Protein AF-A0A661ZKM9-F1 (afdb_monomer)

pLDDT: mean 93.84, std 9.5, range [43.66, 98.88]

Secondary structure (DSSP, 8-state):
------EEEEEEE-SSEEEEEEEETTS-EEEEEEEE---B-SSTT--EE-HHHHHHHHHHHHHHHHHHH---GGGEEEEEEEE-SS-BEEE-TTS-B-S-EE-TT--TTHHHHHHHHHHTT-HHHHHHHHSS---TTSHHHHHHHHHHH-HHHHHH--EEE-HHHHHHHHHHS---EEHHHHHHH-EETTTTEE-HHHHHHHT--GGGSPPEE-TTSEEEE--HHHHHHHT--TTPEEE--EEHHHHH-

Mean predicted aligned error: 4.1 Å

Nearest PDB structures (foldseek):
  6k79-assembly1_B-2  TM=8.961E-01  e=3.703E-21  Thermococcus kodakarensis KOD1
  3g25-assembly1_A  TM=8.725E-01  e=3.048E-20  Staphylococcus aureus subsp. aureus COL
  3ifr-assembly3_A  TM=9.076E-01  e=5.168E-19  Rhodospirillum rubrum ATCC 11170
  3h45-assembly1_O  TM=8.840E-01  e=1.374E-19  Enterococcus casseliflavus
  3ifr-assembly3_B-2  TM=8.861E-01  e=4.314E-19  Rhodospirillum rubrum ATCC 11170

Solvent-accessible surface area (backbone atoms only — not comparable to full-atom values): 12738 Å² total; per-residue (Å²): 130,81,83,74,78,38,28,35,42,40,34,41,40,50,89,51,32,29,38,34,36,36,28,35,80,88,70,48,75,70,32,62,32,73,33,76,52,76,75,44,67,92,45,93,55,38,38,29,32,61,64,66,55,58,54,52,26,51,32,52,25,44,43,50,27,46,65,71,52,68,57,66,50,86,39,43,53,33,35,36,44,30,13,44,51,41,30,43,33,38,18,29,88,84,71,42,74,74,56,50,23,43,33,46,84,15,39,76,11,40,69,43,15,54,53,54,36,55,76,61,66,24,66,76,47,36,40,74,76,72,68,59,81,74,41,15,35,40,35,48,21,37,51,26,38,40,52,72,79,34,44,75,58,46,72,48,45,46,35,50,28,38,52,53,20,45,53,42,25,64,33,40,72,46,68,39,34,26,54,61,45,36,50,50,64,37,45,30,85,88,78,75,43,73,34,64,67,56,33,59,72,37,65,45,69,66,84,27,47,52,58,78,41,46,44,84,38,74,72,42,34,31,32,68,70,35,12,65,65,39,66,44,52,50,76,25,32,31,38,40,23,41,21,43,73,71,73,73,108

Sequence (249 aa):
MSDKNTYVLAHDVGTSSVKSALVSQNGEIASHATSSYGFSYPHPGWVEQDPQDYWKGVVKNTRNILQESRLDPSLIMGMVFSTQAMGIIPLDRDDKLLGHNITWVDGRAEEQARWIMSLLGGKKIFEKLIGVEITGKDVIPKLRWIKQNRAELYEQIKTILDVNGYLKFRATGHKVFEWSGACSYGFNLKKKDWERMLFRISGFDIKKLPPLVRSTDVVGTLTREAAEALGLSQNVQIFGGCDDTQSAA

Structure (mmCIF, N/CA/C/O backbone):
data_AF-A0A661ZKM9-F1
#
_entry.id   AF-A0A661ZKM9-F1
#
loop_
_atom_site.group_PDB
_atom_site.id
_atom_site.type_symbol
_atom_site.label_atom_id
_atom_site.label_alt_id
_atom_site.label_comp_id
_atom_site.label_asym_id
_atom_site.label_entity_id
_atom_site.label_seq_id
_atom_site.pdbx_PDB_ins_code
_atom_site.Cartn_x
_atom_site.Cartn_y
_atom_site.Cartn_z
_atom_site.occupancy
_atom_site.B_iso_or_equiv
_atom_site.auth_seq_id
_atom_site.auth_comp_id
_atom_site.auth_asym_id
_atom_site.auth_atom_id
_atom_site.pdbx_PDB_model_num
ATOM 1 N N . MET A 1 1 ? -31.417 7.344 23.725 1.00 43.66 1 MET A N 1
ATOM 2 C CA . MET A 1 1 ? -30.261 6.493 23.377 1.00 43.66 1 MET A CA 1
ATOM 3 C C . MET A 1 1 ? -29.091 7.445 23.262 1.00 43.66 1 MET A C 1
ATOM 5 O O . MET A 1 1 ? -29.191 8.338 22.438 1.00 43.66 1 MET A O 1
ATOM 9 N N . SER A 1 2 ? -28.099 7.397 24.156 1.00 45.44 2 SER A N 1
ATOM 10 C CA . SER A 1 2 ? -26.936 8.285 24.011 1.00 45.44 2 SER A CA 1
ATOM 11 C C . SER A 1 2 ? -26.253 7.938 22.693 1.00 45.44 2 SER A C 1
ATOM 13 O O . SER A 1 2 ? -25.982 6.754 22.477 1.00 45.44 2 SER A O 1
ATOM 15 N N . ASP A 1 3 ? -26.007 8.923 21.832 1.00 54.50 3 ASP A N 1
ATOM 16 C CA . ASP A 1 3 ? -25.192 8.735 20.634 1.00 54.50 3 ASP A CA 1
ATOM 17 C C . ASP A 1 3 ? -23.875 8.086 21.064 1.00 54.50 3 ASP A C 1
ATOM 19 O O . ASP A 1 3 ? -23.070 8.678 21.785 1.00 54.50 3 ASP A O 1
ATOM 23 N N . LYS A 1 4 ? -23.700 6.804 20.729 1.00 65.38 4 LYS A N 1
ATOM 24 C CA . LYS A 1 4 ? -22.437 6.120 20.981 1.00 65.38 4 LYS A CA 1
ATOM 25 C C . LYS A 1 4 ? -21.412 6.814 20.098 1.00 65.38 4 LYS A C 1
ATOM 27 O O . LYS A 1 4 ? -21.539 6.763 18.879 1.00 65.38 4 LYS A O 1
ATOM 32 N N . ASN A 1 5 ? -20.430 7.465 20.714 1.00 85.56 5 ASN A N 1
ATOM 33 C CA . ASN A 1 5 ? -19.340 8.098 19.985 1.00 85.56 5 ASN A CA 1
ATOM 34 C C . ASN A 1 5 ? -18.639 7.006 19.159 1.00 85.56 5 ASN A C 1
ATOM 36 O O . ASN A 1 5 ? -18.122 6.041 19.726 1.00 85.56 5 ASN A O 1
ATOM 40 N N . THR A 1 6 ? -18.714 7.108 17.833 1.00 95.06 6 THR A N 1
ATOM 41 C CA . THR A 1 6 ? -18.067 6.163 16.915 1.00 95.06 6 THR A CA 1
ATOM 42 C C . THR A 1 6 ? -16.672 6.654 16.557 1.00 95.06 6 THR A C 1
ATOM 44 O O . THR A 1 6 ? -16.374 7.848 16.667 1.00 95.06 6 THR A O 1
ATOM 47 N N . TYR A 1 7 ? -15.811 5.724 16.150 1.00 97.50 7 TYR A N 1
ATOM 48 C CA . TYR A 1 7 ? -14.410 6.004 15.868 1.00 97.50 7 TYR A CA 1
ATOM 49 C C . TYR A 1 7 ? -13.959 5.452 14.516 1.00 97.50 7 TYR A C 1
ATOM 51 O O . TYR A 1 7 ? -14.477 4.448 14.015 1.00 97.50 7 TYR A O 1
ATOM 59 N N . VAL A 1 8 ? -12.933 6.095 13.966 1.00 97.94 8 VAL A N 1
ATOM 60 C CA . VAL A 1 8 ? -12.185 5.660 12.787 1.00 97.94 8 VAL A CA 1
ATOM 61 C C . VAL A 1 8 ? -10.722 5.459 13.171 1.00 97.94 8 VAL A C 1
ATOM 63 O O . VAL A 1 8 ? -10.132 6.292 13.861 1.00 97.94 8 VAL A O 1
ATOM 66 N N . LEU A 1 9 ? -10.127 4.357 12.712 1.00 98.38 9 LEU A N 1
ATOM 67 C CA . LEU A 1 9 ? -8.682 4.145 12.765 1.00 98.38 9 LEU A CA 1
ATOM 68 C C . LEU A 1 9 ? -8.027 4.691 11.495 1.00 98.38 9 LEU A C 1
ATOM 70 O O . LEU A 1 9 ? -8.263 4.191 10.396 1.00 98.38 9 LEU A O 1
ATOM 74 N N . ALA A 1 10 ? -7.182 5.702 11.650 1.00 98.44 10 ALA A N 1
ATOM 75 C CA . ALA A 1 10 ? -6.369 6.241 10.572 1.00 98.44 10 ALA A CA 1
ATOM 76 C C . ALA A 1 10 ? -4.923 5.767 10.728 1.00 98.44 10 ALA A C 1
ATOM 78 O O . ALA A 1 10 ? -4.338 5.898 11.806 1.00 98.44 10 ALA A O 1
ATOM 79 N N . HIS A 1 11 ? -4.338 5.241 9.654 1.00 98.75 11 HIS A N 1
ATOM 80 C CA . HIS A 1 11 ? -2.935 4.838 9.604 1.00 98.75 11 HIS A CA 1
ATOM 81 C C . HIS A 1 11 ? -2.202 5.630 8.517 1.00 98.75 11 HIS A C 1
ATOM 83 O O . HIS A 1 11 ? -2.548 5.515 7.349 1.00 98.75 11 HIS A O 1
ATOM 89 N N . ASP A 1 12 ? -1.176 6.388 8.899 1.00 98.50 12 ASP A N 1
ATOM 90 C CA . ASP A 1 12 ? -0.186 6.994 8.002 1.00 98.50 12 ASP A CA 1
ATOM 91 C C . ASP A 1 12 ? 1.016 6.045 7.901 1.00 98.50 12 ASP A C 1
ATOM 93 O O . ASP A 1 12 ? 1.841 5.962 8.814 1.00 98.50 12 ASP A O 1
ATOM 97 N N . VAL A 1 13 ? 1.079 5.276 6.815 1.00 98.25 13 VAL A N 1
ATOM 98 C CA . VAL A 1 13 ? 2.175 4.360 6.478 1.00 98.25 13 VAL A CA 1
ATOM 99 C C . VAL A 1 13 ? 3.179 5.110 5.616 1.00 98.25 13 VAL A C 1
ATOM 101 O O . VAL A 1 13 ? 3.248 4.966 4.391 1.00 98.25 13 VAL A O 1
ATOM 104 N N . GLY A 1 14 ? 3.956 5.939 6.301 1.00 95.50 14 GLY A N 1
ATOM 105 C CA . GLY A 1 14 ? 4.983 6.757 5.693 1.00 95.50 14 GLY A CA 1
ATOM 106 C C . GLY A 1 14 ? 6.232 5.962 5.329 1.00 95.50 14 GLY A C 1
ATOM 107 O O . GLY A 1 14 ? 6.286 4.732 5.293 1.00 95.50 14 GLY A O 1
ATOM 108 N N . THR A 1 15 ? 7.301 6.698 5.077 1.00 93.12 15 THR A N 1
ATOM 109 C CA . THR A 1 15 ? 8.537 6.110 4.566 1.00 93.12 15 THR A CA 1
ATOM 110 C C . THR A 1 15 ? 9.328 5.331 5.633 1.00 93.12 15 THR A C 1
ATOM 112 O O . THR A 1 15 ? 9.931 4.319 5.311 1.00 93.12 15 THR A O 1
ATOM 115 N N . SER A 1 16 ? 9.327 5.741 6.905 1.00 94.19 16 SER A N 1
ATOM 116 C CA . SER A 1 16 ? 10.147 5.116 7.970 1.00 94.19 16 SER A CA 1
ATOM 117 C C . SER A 1 16 ? 9.350 4.604 9.173 1.00 94.19 16 SER A C 1
ATOM 119 O O . SER A 1 16 ? 9.914 4.028 10.106 1.00 94.19 16 SER A O 1
ATOM 121 N N . SER A 1 17 ? 8.042 4.853 9.198 1.00 97.00 17 SER A N 1
ATOM 122 C CA . SER A 1 17 ? 7.171 4.461 10.303 1.00 97.00 17 SER A CA 1
ATOM 123 C C . SER A 1 17 ? 5.707 4.444 9.888 1.00 97.00 17 SER A C 1
ATOM 125 O O . SER A 1 17 ? 5.303 5.196 9.001 1.00 97.00 17 SER A O 1
ATOM 127 N N . VAL A 1 18 ? 4.921 3.623 10.587 1.00 98.25 18 VAL A N 1
ATOM 128 C CA . VAL A 1 18 ? 3.468 3.752 10.637 1.00 98.25 18 VAL A CA 1
ATOM 129 C C . VAL A 1 18 ? 3.138 4.642 11.824 1.00 98.25 18 VAL A C 1
ATOM 131 O O . VAL A 1 18 ? 3.478 4.296 12.961 1.00 98.25 18 VAL A O 1
ATOM 134 N N . LYS A 1 19 ? 2.427 5.738 11.578 1.00 98.62 19 LYS A N 1
ATOM 135 C CA . LYS A 1 19 ? 1.733 6.522 12.604 1.00 98.62 19 LYS A CA 1
ATOM 136 C C . LYS A 1 19 ? 0.260 6.160 12.560 1.00 98.62 19 LYS A C 1
ATOM 138 O O . LYS A 1 19 ? -0.282 5.842 11.504 1.00 98.62 19 LYS A O 1
ATOM 143 N N . SER A 1 20 ? -0.397 6.100 13.704 1.00 98.75 20 SER A N 1
ATOM 144 C CA . SER A 1 20 ? -1.796 5.683 13.765 1.00 98.75 20 SER A CA 1
ATOM 145 C C . SER A 1 20 ? -2.541 6.479 14.807 1.00 98.75 20 SER A C 1
ATOM 147 O O . SER A 1 20 ? -1.987 6.748 15.868 1.00 98.75 20 SER A O 1
ATOM 149 N N . ALA A 1 21 ? -3.781 6.833 14.503 1.00 98.56 21 ALA A N 1
ATOM 150 C CA . ALA A 1 21 ? -4.649 7.592 15.384 1.00 98.56 21 ALA A CA 1
ATOM 151 C C . ALA A 1 21 ? -6.049 6.980 15.386 1.00 98.56 21 ALA A C 1
ATOM 153 O O . ALA A 1 21 ? -6.579 6.597 14.342 1.00 98.56 21 ALA A O 1
ATOM 154 N N . LEU A 1 22 ? -6.643 6.907 16.571 1.00 98.38 22 LEU A N 1
ATOM 155 C CA . LEU A 1 22 ? -8.055 6.621 16.761 1.00 98.38 22 LEU A CA 1
ATOM 156 C C . LEU A 1 22 ? -8.789 7.947 16.907 1.00 98.38 22 LEU A C 1
ATOM 158 O O . LEU A 1 22 ? -8.560 8.679 17.870 1.00 98.38 22 LEU A O 1
ATOM 162 N N . VAL A 1 23 ? -9.646 8.250 15.942 1.00 97.75 23 VAL A N 1
ATOM 163 C CA . VAL A 1 23 ? -10.295 9.555 15.807 1.00 97.75 23 VAL A CA 1
ATOM 164 C C . VAL A 1 23 ? -11.792 9.387 16.019 1.00 97.75 23 VAL A C 1
ATOM 166 O O . VAL A 1 23 ? -12.402 8.505 15.415 1.00 97.75 23 VAL A O 1
ATOM 169 N N . SER A 1 24 ? -12.385 10.191 16.899 1.00 95.69 24 SER A N 1
ATOM 170 C CA . SER A 1 24 ? -13.835 10.202 17.118 1.00 95.69 24 SER A CA 1
ATOM 171 C C . SER A 1 24 ? -14.566 10.851 15.941 1.00 95.69 24 SER A C 1
ATOM 173 O O . SER A 1 24 ? -13.973 11.602 15.166 1.00 95.69 24 SER A O 1
ATOM 175 N N . GLN A 1 25 ? -15.879 10.639 15.835 1.00 92.31 25 GLN A N 1
ATOM 176 C CA . GLN A 1 25 ? -16.704 11.300 14.812 1.00 92.31 25 GLN A CA 1
ATOM 177 C C . GLN A 1 25 ? -16.634 12.841 14.864 1.00 92.31 25 GLN A C 1
ATOM 179 O O . GLN A 1 25 ? -16.911 13.503 13.869 1.00 92.31 25 GLN A O 1
ATOM 184 N N . ASN A 1 26 ? -16.265 13.408 16.019 1.00 91.62 26 ASN A N 1
ATOM 185 C CA . ASN A 1 26 ? -16.128 14.851 16.223 1.00 91.62 26 ASN A CA 1
ATOM 186 C C . ASN A 1 26 ? -14.717 15.364 15.870 1.00 91.62 26 ASN A C 1
ATOM 188 O O . ASN A 1 26 ? -14.438 16.546 16.044 1.00 91.62 26 ASN A O 1
ATOM 192 N N . GLY A 1 27 ? -13.819 14.489 15.399 1.00 92.56 27 GLY A N 1
ATOM 193 C CA . GLY A 1 27 ? -12.444 14.831 15.027 1.00 92.56 27 GLY A CA 1
ATOM 194 C C . GLY A 1 27 ? -11.440 14.801 16.183 1.00 92.56 27 GLY A C 1
ATOM 195 O O . GLY A 1 27 ? -10.294 15.208 16.004 1.00 92.56 27 GLY A O 1
ATOM 196 N N . GLU A 1 28 ? -11.828 14.317 17.365 1.00 95.06 28 GLU A N 1
ATOM 197 C CA . GLU A 1 28 ? -10.927 14.243 18.520 1.00 95.06 28 GLU A CA 1
ATOM 198 C C . GLU A 1 28 ? -10.042 12.995 18.445 1.00 95.06 28 GLU A C 1
ATOM 200 O O . GLU A 1 28 ? -10.534 11.883 18.243 1.00 95.06 28 GLU A O 1
ATOM 205 N N . ILE A 1 29 ? -8.735 13.161 18.660 1.00 97.00 29 ILE A N 1
ATOM 206 C CA . ILE A 1 29 ? -7.791 12.040 18.740 1.00 97.00 29 ILE A CA 1
ATOM 207 C C . ILE A 1 29 ? -7.879 11.425 20.139 1.00 97.00 29 ILE A C 1
ATOM 209 O O . ILE A 1 29 ? -7.402 12.005 21.111 1.00 97.00 29 ILE A O 1
ATOM 213 N N . ALA A 1 30 ? -8.465 10.233 20.236 1.00 96.25 30 ALA A N 1
ATOM 214 C CA . ALA A 1 30 ? -8.635 9.515 21.498 1.00 96.25 30 ALA A CA 1
ATOM 215 C C . ALA A 1 30 ? -7.364 8.777 21.949 1.00 96.25 30 ALA A C 1
ATOM 217 O O . ALA A 1 30 ? -7.104 8.649 23.141 1.00 96.25 30 ALA A O 1
ATOM 218 N N . SER A 1 31 ? -6.575 8.266 21.003 1.00 98.12 31 SER A N 1
ATOM 219 C CA . SER A 1 31 ? -5.284 7.612 21.248 1.00 98.12 31 SER A CA 1
ATOM 220 C C . SER A 1 31 ? -4.497 7.544 19.938 1.00 98.12 31 SER A C 1
ATOM 222 O O . SER A 1 31 ? -5.072 7.646 18.850 1.00 98.12 31 SER A O 1
ATOM 224 N N . HIS A 1 32 ? -3.177 7.411 20.032 1.00 98.50 32 HIS A N 1
ATOM 225 C CA . HIS A 1 32 ? -2.287 7.301 18.886 1.00 98.50 32 HIS A CA 1
ATOM 226 C C . HIS A 1 32 ? -1.088 6.409 19.212 1.00 98.50 32 HIS A C 1
ATOM 228 O O . HIS A 1 32 ? -0.682 6.292 20.360 1.00 98.50 32 HIS A O 1
ATOM 234 N N . ALA A 1 33 ? -0.494 5.803 18.189 1.00 98.69 33 ALA A N 1
ATOM 235 C CA . ALA A 1 33 ? 0.706 4.984 18.323 1.00 98.69 33 ALA A CA 1
ATOM 236 C C . ALA A 1 33 ? 1.610 5.142 17.099 1.00 98.69 33 ALA A C 1
ATOM 238 O O . ALA A 1 33 ? 1.157 5.503 16.012 1.00 98.69 33 ALA A O 1
ATOM 239 N N . THR A 1 34 ? 2.903 4.869 17.274 1.00 98.62 34 THR A N 1
ATOM 240 C CA . THR A 1 34 ? 3.891 4.883 16.189 1.00 98.62 34 THR A CA 1
ATOM 241 C C . THR A 1 34 ? 4.790 3.653 16.265 1.00 98.62 34 THR A C 1
ATOM 243 O O . THR A 1 34 ? 5.241 3.268 17.343 1.00 98.62 34 THR A O 1
ATOM 246 N N . SER A 1 35 ? 5.081 3.058 15.108 1.00 97.94 35 SER A N 1
ATOM 247 C CA . SER A 1 35 ? 6.022 1.946 14.961 1.00 97.94 35 SER A CA 1
ATOM 248 C C . SER A 1 35 ? 6.920 2.177 13.754 1.00 97.94 35 SER A C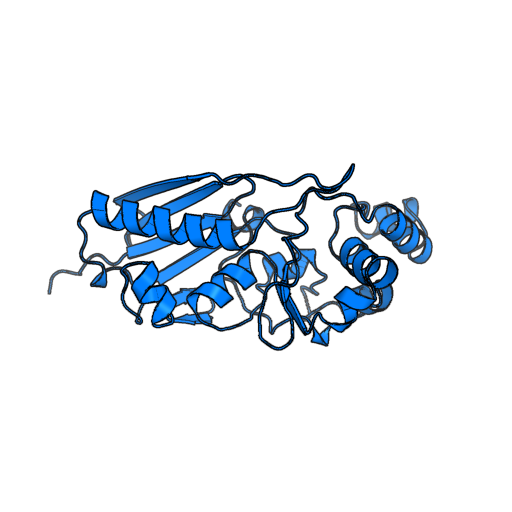 1
ATOM 250 O O . SER A 1 35 ? 6.424 2.438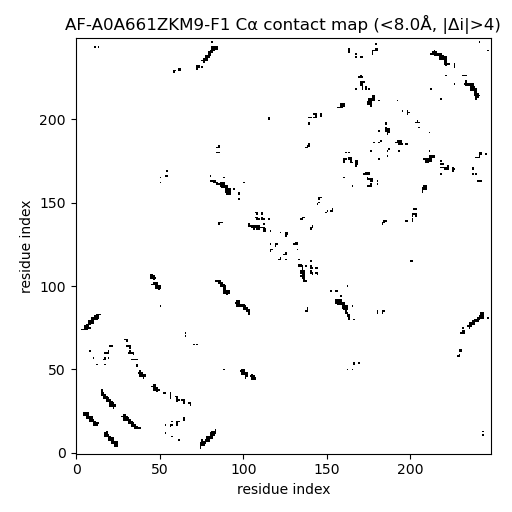 12.662 1.00 97.94 35 SER A O 1
ATOM 252 N N . SER A 1 36 ? 8.232 2.059 13.944 1.00 97.00 36 SER A N 1
ATOM 253 C CA . SER A 1 36 ? 9.226 2.271 12.885 1.00 97.00 36 SER A CA 1
ATOM 254 C C . SER A 1 36 ? 9.574 0.983 12.137 1.00 97.00 36 SER A C 1
ATOM 256 O O . SER A 1 36 ? 9.494 -0.109 12.700 1.00 97.00 36 SER A O 1
ATOM 258 N N . TYR A 1 37 ? 10.016 1.129 10.890 1.00 94.75 37 TYR A N 1
ATOM 259 C CA . TYR A 1 37 ? 10.602 0.069 10.063 1.00 94.75 37 TYR A CA 1
ATOM 260 C C . TYR A 1 37 ? 11.741 0.629 9.210 1.00 94.75 37 TYR A C 1
ATOM 262 O O . TYR A 1 37 ? 11.868 1.838 9.011 1.00 94.75 37 TYR A O 1
ATOM 270 N N . GLY A 1 38 ? 12.616 -0.269 8.767 1.00 92.19 38 GLY A N 1
ATOM 271 C CA . GLY A 1 38 ? 13.840 0.088 8.066 1.00 92.19 38 GLY A CA 1
ATOM 272 C C . GLY A 1 38 ? 13.703 0.112 6.549 1.00 92.19 38 GLY A C 1
ATOM 273 O O . GLY A 1 38 ? 12.636 -0.089 5.972 1.00 92.19 38 GLY A O 1
ATOM 274 N N . PHE A 1 39 ? 14.849 0.325 5.918 1.00 94.12 39 PHE A N 1
ATOM 275 C CA . PHE A 1 39 ? 15.066 0.121 4.495 1.00 94.12 39 PHE A CA 1
ATOM 276 C C . PHE A 1 39 ? 16.126 -0.951 4.288 1.00 94.12 39 PHE A C 1
ATOM 278 O O . PHE A 1 39 ? 17.012 -1.129 5.126 1.00 94.12 39 PHE A O 1
ATOM 285 N N . SER A 1 40 ? 16.084 -1.591 3.127 1.00 96.12 40 SER A N 1
ATOM 286 C CA . SER A 1 40 ? 17.181 -2.389 2.594 1.00 96.12 40 SER A CA 1
ATOM 287 C C . SER A 1 40 ? 17.807 -1.699 1.384 1.00 96.12 40 SER A C 1
ATOM 289 O O . SER A 1 40 ? 17.097 -1.187 0.519 1.00 96.12 40 SER A O 1
ATOM 291 N N . TYR A 1 41 ? 19.138 -1.746 1.312 1.00 97.00 41 TYR A N 1
ATOM 292 C CA . TYR A 1 41 ? 19.946 -1.155 0.243 1.00 97.00 41 TYR A CA 1
ATOM 293 C C . TYR A 1 41 ? 20.769 -2.253 -0.450 1.00 97.00 41 TYR A C 1
ATOM 295 O O . TYR A 1 41 ? 21.972 -2.361 -0.209 1.00 97.00 41 TYR A O 1
ATOM 303 N N . PRO A 1 42 ? 20.142 -3.131 -1.254 1.00 96.06 42 PRO A N 1
ATOM 304 C CA . PRO A 1 42 ? 20.833 -4.285 -1.835 1.00 96.06 42 PRO A CA 1
ATOM 305 C C . PRO A 1 42 ? 21.934 -3.885 -2.831 1.00 96.06 42 PRO A C 1
ATOM 307 O O . PRO A 1 42 ? 22.928 -4.594 -2.969 1.00 96.06 42 PRO A O 1
ATOM 310 N N . HIS A 1 43 ? 21.777 -2.739 -3.502 1.00 96.25 43 HIS A N 1
ATOM 311 C CA . HIS A 1 43 ? 22.731 -2.188 -4.464 1.00 96.25 43 HIS A CA 1
ATOM 312 C C . HIS A 1 43 ? 22.727 -0.648 -4.426 1.00 96.25 43 HIS A C 1
ATOM 314 O O . HIS A 1 43 ? 21.758 -0.047 -3.954 1.00 96.25 43 HIS A O 1
ATOM 320 N N . PRO A 1 44 ? 23.769 0.022 -4.956 1.00 95.62 44 PRO A N 1
ATOM 321 C CA . PRO A 1 44 ? 23.768 1.474 -5.108 1.00 95.62 44 PRO A CA 1
ATOM 322 C C . PRO A 1 44 ? 22.538 1.979 -5.875 1.00 95.62 44 PRO A C 1
ATOM 324 O O . PRO A 1 44 ? 22.210 1.477 -6.950 1.00 95.62 44 PRO A O 1
ATOM 327 N N . GLY A 1 45 ? 21.853 2.975 -5.311 1.00 94.06 45 GLY A N 1
ATOM 328 C CA . GLY A 1 45 ? 20.627 3.549 -5.877 1.00 94.06 45 GLY A CA 1
ATOM 329 C C . GLY A 1 45 ? 19.362 2.714 -5.658 1.00 94.06 45 GLY A C 1
ATOM 330 O O . GLY A 1 45 ? 18.282 3.186 -6.010 1.00 94.06 45 GLY A O 1
ATOM 331 N N . TRP A 1 46 ? 19.472 1.516 -5.071 1.00 97.75 46 TRP A N 1
ATOM 332 C CA . TRP A 1 46 ? 18.326 0.668 -4.760 1.00 97.75 46 TRP A CA 1
ATOM 333 C C . TRP A 1 46 ? 17.886 0.905 -3.325 1.00 97.75 46 TRP A C 1
ATOM 335 O O . TRP A 1 46 ? 18.700 0.850 -2.402 1.00 97.75 46 TRP A O 1
ATOM 345 N N . VAL A 1 47 ? 16.595 1.139 -3.141 1.00 97.94 47 VAL A N 1
ATOM 346 C CA . VAL A 1 47 ? 15.986 1.372 -1.839 1.00 97.94 47 VAL A CA 1
ATOM 347 C C . VAL A 1 47 ? 14.682 0.595 -1.772 1.00 97.94 47 VAL A C 1
ATOM 349 O O . VAL A 1 47 ? 13.695 0.914 -2.442 1.00 97.94 47 VAL A O 1
ATOM 352 N N . GLU A 1 48 ? 14.693 -0.445 -0.954 1.00 98.19 48 GLU A N 1
ATOM 353 C CA . GLU A 1 48 ? 13.612 -1.414 -0.844 1.00 98.19 48 GLU A CA 1
ATOM 354 C C . GLU A 1 48 ? 13.099 -1.513 0.594 1.00 98.19 48 GLU A C 1
ATOM 356 O O . GLU A 1 48 ? 13.798 -1.153 1.543 1.00 98.19 48 GLU A O 1
ATOM 361 N N . GLN A 1 49 ? 11.875 -2.009 0.757 1.00 98.06 49 GLN A N 1
ATOM 362 C CA . GLN A 1 49 ? 11.259 -2.268 2.060 1.00 98.06 49 GLN A CA 1
ATOM 363 C C . GLN A 1 49 ? 10.450 -3.559 2.026 1.00 98.06 49 GLN A C 1
ATOM 365 O O . GLN A 1 49 ? 9.771 -3.818 1.034 1.00 98.06 49 GLN A O 1
ATOM 370 N N . ASP A 1 50 ? 10.475 -4.344 3.104 1.00 97.88 50 ASP A N 1
ATOM 371 C CA . ASP A 1 50 ? 9.604 -5.516 3.233 1.00 97.88 50 ASP A CA 1
ATOM 372 C C . ASP A 1 50 ? 8.150 -5.054 3.453 1.00 97.88 50 ASP A C 1
ATOM 374 O O . ASP A 1 50 ? 7.847 -4.463 4.496 1.00 97.88 50 ASP A O 1
ATOM 378 N N . PRO A 1 51 ? 7.212 -5.337 2.525 1.00 97.81 51 PRO A N 1
ATOM 379 C CA . PRO A 1 51 ? 5.811 -4.966 2.694 1.00 97.81 51 PRO A CA 1
ATOM 380 C C . PRO A 1 51 ? 5.179 -5.546 3.962 1.00 97.81 51 PRO A C 1
ATOM 382 O O . PRO A 1 51 ? 4.220 -4.996 4.504 1.00 97.81 51 PRO A O 1
ATOM 385 N N . GLN A 1 52 ? 5.684 -6.673 4.467 1.00 98.00 52 GLN A N 1
ATOM 386 C CA . GLN A 1 52 ? 5.172 -7.271 5.696 1.00 98.00 52 GLN A CA 1
ATOM 387 C C . GLN A 1 52 ? 5.370 -6.363 6.908 1.00 98.00 52 GLN A C 1
ATOM 389 O O . GLN A 1 52 ? 4.535 -6.398 7.813 1.00 98.00 52 GLN A O 1
ATOM 394 N N . ASP A 1 53 ? 6.410 -5.531 6.921 1.00 98.38 53 ASP A N 1
ATOM 395 C CA . ASP A 1 53 ? 6.683 -4.631 8.039 1.00 98.38 53 ASP A CA 1
ATOM 396 C C . ASP A 1 53 ? 5.647 -3.506 8.144 1.00 98.38 53 ASP A C 1
ATOM 398 O O . ASP A 1 53 ? 5.285 -3.122 9.259 1.00 98.38 53 ASP A O 1
ATOM 402 N N . TYR A 1 54 ? 5.057 -3.071 7.024 1.00 98.62 54 TYR A N 1
ATOM 403 C CA . TYR A 1 54 ? 3.929 -2.133 7.035 1.00 98.62 54 TYR A CA 1
ATOM 404 C C . TYR A 1 54 ? 2.739 -2.713 7.803 1.00 98.62 54 TYR A C 1
ATOM 406 O O . TYR A 1 54 ? 2.211 -2.087 8.723 1.00 98.62 54 TYR A O 1
ATOM 414 N N . TRP A 1 55 ? 2.347 -3.947 7.469 1.00 98.62 55 TRP A N 1
ATOM 415 C CA . TRP A 1 55 ? 1.218 -4.612 8.118 1.00 98.62 55 TRP A CA 1
ATOM 416 C C . TRP A 1 55 ? 1.501 -4.917 9.591 1.00 98.62 55 TRP A C 1
ATOM 418 O O . TRP A 1 55 ? 0.641 -4.694 10.441 1.00 98.62 55 TRP A O 1
ATOM 428 N N . LYS A 1 56 ? 2.717 -5.372 9.927 1.00 98.62 56 LYS A N 1
ATOM 429 C CA . LYS A 1 56 ? 3.130 -5.565 11.328 1.00 98.62 56 LYS A CA 1
ATOM 430 C C . LYS A 1 56 ? 3.027 -4.258 12.120 1.00 98.62 56 LYS A C 1
ATOM 432 O O . LYS A 1 56 ? 2.547 -4.282 13.251 1.00 98.62 56 LYS A O 1
ATOM 437 N N . GLY A 1 57 ? 3.436 -3.132 11.530 1.00 98.69 57 GLY A N 1
ATOM 438 C CA . GLY A 1 57 ? 3.312 -1.803 12.128 1.00 98.69 57 GLY A CA 1
ATOM 439 C C . GLY A 1 57 ? 1.858 -1.395 12.373 1.00 98.69 57 GLY A C 1
ATOM 440 O O . GLY A 1 57 ? 1.526 -0.978 13.481 1.00 98.69 57 GLY A O 1
ATOM 441 N N . VAL A 1 58 ? 0.976 -1.594 11.386 1.00 98.81 58 VAL A N 1
ATOM 442 C CA . VAL A 1 58 ? -0.477 -1.365 11.516 1.00 98.81 58 VAL A CA 1
ATOM 443 C C . VAL A 1 58 ? -1.071 -2.209 12.645 1.00 98.81 58 VAL A C 1
ATOM 445 O O . VAL A 1 58 ? -1.766 -1.674 13.511 1.00 98.81 58 VAL A O 1
ATOM 448 N N . VAL A 1 59 ? -0.761 -3.509 12.689 1.00 98.88 59 VAL A N 1
ATOM 449 C CA . VAL A 1 59 ? -1.243 -4.418 13.738 1.00 98.88 59 VAL A CA 1
ATOM 450 C C . VAL A 1 59 ? -0.758 -3.974 15.113 1.00 98.88 59 VAL A C 1
ATOM 452 O O . VAL A 1 59 ? -1.567 -3.808 16.025 1.00 98.88 59 VAL A O 1
ATOM 455 N N . LYS A 1 60 ? 0.547 -3.729 15.261 1.00 98.81 60 LYS A N 1
ATOM 456 C CA . LYS A 1 60 ? 1.147 -3.302 16.528 1.00 98.81 60 LYS A CA 1
ATOM 457 C C . LYS A 1 60 ? 0.530 -1.999 17.032 1.00 98.81 60 LYS A C 1
ATOM 459 O O . LYS A 1 60 ? 0.114 -1.929 18.184 1.00 98.81 60 LYS A O 1
ATOM 464 N N . ASN A 1 61 ? 0.426 -0.988 16.172 1.00 98.81 61 ASN A N 1
ATOM 465 C CA . ASN A 1 61 ? -0.152 0.295 16.553 1.00 98.81 61 ASN A CA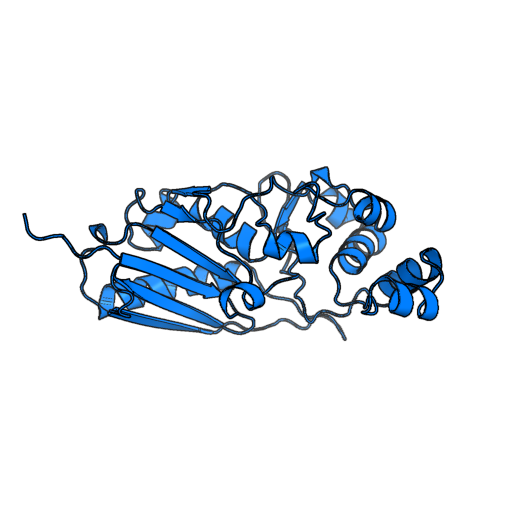 1
ATOM 466 C C . ASN A 1 61 ? -1.629 0.170 16.929 1.00 98.81 61 ASN A C 1
ATOM 468 O O . ASN A 1 61 ? -2.042 0.743 17.930 1.00 98.81 61 ASN A O 1
ATOM 472 N N . THR A 1 62 ? -2.411 -0.603 16.170 1.00 98.81 62 THR A N 1
ATOM 473 C CA . THR A 1 62 ? -3.831 -0.835 16.477 1.00 98.81 62 THR A CA 1
ATOM 474 C C . THR A 1 62 ? -3.993 -1.469 17.854 1.00 98.81 62 THR A C 1
ATOM 476 O O . THR A 1 62 ? -4.782 -0.994 18.665 1.00 98.81 62 THR A O 1
ATOM 479 N N . ARG A 1 63 ? -3.199 -2.501 18.163 1.00 98.56 63 ARG A N 1
ATOM 480 C CA . ARG A 1 63 ? -3.232 -3.168 19.471 1.00 98.56 63 ARG A CA 1
ATOM 481 C C . ARG A 1 63 ? -2.864 -2.233 20.616 1.00 98.56 63 ARG A C 1
ATOM 483 O O . ARG A 1 63 ? -3.568 -2.224 21.623 1.00 98.56 63 ARG A O 1
ATOM 490 N N . ASN A 1 64 ? -1.820 -1.427 20.439 1.00 98.62 64 ASN A N 1
ATOM 491 C CA . ASN A 1 64 ? -1.413 -0.437 21.435 1.00 98.62 64 ASN A CA 1
ATOM 492 C C . ASN A 1 64 ? -2.523 0.596 21.674 1.00 98.62 64 ASN A C 1
ATOM 494 O O . ASN A 1 64 ? -2.881 0.855 22.816 1.00 98.62 64 ASN A O 1
ATOM 498 N N . ILE A 1 65 ? -3.136 1.110 20.606 1.00 98.62 65 ILE A N 1
ATOM 499 C CA . ILE A 1 65 ? -4.235 2.079 20.686 1.00 98.62 65 ILE A CA 1
ATOM 500 C C . ILE A 1 65 ? -5.450 1.503 21.422 1.00 98.62 65 ILE A C 1
ATOM 502 O O . ILE A 1 65 ? -6.034 2.172 22.276 1.00 98.62 65 ILE A O 1
ATOM 506 N N . LEU A 1 66 ? -5.840 0.259 21.129 1.00 97.88 66 LEU A N 1
ATOM 507 C CA . LEU A 1 66 ? -6.941 -0.408 21.833 1.00 97.88 66 LEU A CA 1
ATOM 508 C C . LEU A 1 66 ? -6.631 -0.575 23.327 1.00 97.88 66 LEU A C 1
ATOM 510 O O . LEU A 1 66 ? -7.490 -0.331 24.174 1.00 97.88 66 LEU A O 1
ATOM 514 N N . GLN A 1 67 ? -5.394 -0.950 23.658 1.00 97.38 67 GLN A N 1
ATOM 515 C CA . GLN A 1 67 ? -4.952 -1.113 25.040 1.00 97.38 67 GLN A CA 1
ATOM 516 C C . GLN A 1 67 ? -4.927 0.219 25.807 1.00 97.38 67 GLN A C 1
ATOM 518 O O . GLN A 1 67 ? -5.365 0.273 26.958 1.00 97.38 67 GLN A O 1
ATOM 523 N N . GLU A 1 68 ? -4.417 1.283 25.189 1.00 97.00 68 GLU A N 1
ATOM 524 C CA . GLU A 1 68 ? -4.277 2.602 25.809 1.00 97.00 68 GLU A CA 1
ATOM 525 C C . GLU A 1 68 ? -5.619 3.317 25.964 1.00 97.00 68 GLU A C 1
ATOM 527 O O . GLU A 1 68 ? -5.918 3.837 27.038 1.00 97.00 68 GLU A O 1
ATOM 532 N N . SER A 1 69 ? -6.449 3.310 24.917 1.00 95.38 69 SER A N 1
ATOM 533 C CA . SER A 1 69 ? -7.753 3.982 24.933 1.00 95.38 69 SER A CA 1
ATOM 534 C C . SER A 1 69 ? -8.776 3.291 25.833 1.00 95.38 69 SER A C 1
ATOM 536 O O . SER A 1 69 ? -9.709 3.942 26.302 1.00 95.38 69 SER A O 1
ATOM 538 N N . ARG A 1 70 ? -8.623 1.976 26.069 1.00 93.25 70 ARG A N 1
ATOM 539 C CA . ARG A 1 70 ? -9.593 1.123 26.784 1.00 93.25 70 ARG A CA 1
ATOM 540 C C . ARG A 1 70 ? -11.017 1.206 26.211 1.00 93.25 70 ARG A C 1
ATOM 542 O O . ARG A 1 70 ? -11.981 0.911 26.917 1.00 93.25 70 ARG A O 1
ATOM 549 N N . LEU A 1 71 ? -11.152 1.626 24.953 1.00 91.56 71 LEU A N 1
ATOM 550 C CA . LEU A 1 71 ? -12.434 1.719 24.264 1.00 91.56 71 LEU A CA 1
ATOM 551 C C . LEU A 1 71 ? -12.909 0.331 23.838 1.00 91.56 71 LEU A C 1
ATOM 553 O O . LEU A 1 71 ? -12.108 -0.549 23.525 1.00 91.56 71 LEU A O 1
ATOM 557 N N . ASP A 1 72 ? -14.229 0.155 23.800 1.00 93.75 72 ASP A N 1
ATOM 558 C CA . ASP A 1 72 ? -14.840 -1.028 23.204 1.00 93.75 72 ASP A CA 1
ATOM 559 C C . ASP A 1 72 ? -14.529 -1.046 21.692 1.00 93.75 72 ASP A C 1
ATOM 561 O O . ASP A 1 72 ? -14.960 -0.129 20.982 1.00 93.75 72 ASP A O 1
ATOM 565 N N . PRO A 1 73 ? -13.818 -2.070 21.169 1.00 94.81 73 PRO A N 1
ATOM 566 C CA . PRO A 1 73 ? -13.513 -2.180 19.744 1.00 94.81 73 PRO A CA 1
ATOM 567 C C . PRO A 1 73 ? -14.756 -2.174 18.843 1.00 94.81 73 PRO A C 1
ATOM 569 O O . PRO A 1 73 ? -14.638 -1.877 17.656 1.00 94.81 73 PRO A O 1
ATOM 572 N N . SER A 1 74 ? -15.947 -2.476 19.381 1.00 94.88 74 SER A N 1
ATOM 573 C CA . SER A 1 74 ? -17.214 -2.404 18.641 1.00 94.88 74 SER A CA 1
ATOM 574 C C . SER A 1 74 ? -17.610 -0.981 18.223 1.00 94.88 74 SER A C 1
ATOM 576 O O . SER A 1 74 ? -18.463 -0.821 17.353 1.00 94.88 74 SER A O 1
ATOM 578 N N . LEU A 1 75 ? -16.990 0.049 18.812 1.00 95.75 75 LEU A N 1
ATOM 579 C CA . LEU A 1 75 ? -17.212 1.456 18.467 1.00 95.75 75 LEU A CA 1
ATOM 580 C C . LEU A 1 75 ? -16.389 1.917 17.255 1.00 95.75 75 LEU A C 1
ATOM 582 O O . LEU A 1 75 ? -16.604 3.023 16.755 1.00 95.75 75 LEU A O 1
ATOM 586 N N . ILE A 1 76 ? -15.442 1.100 16.788 1.00 97.50 76 ILE A N 1
ATOM 587 C CA . ILE A 1 76 ? -14.631 1.391 15.607 1.00 97.50 76 ILE A CA 1
ATOM 588 C C . ILE A 1 76 ? -15.418 0.945 14.380 1.00 97.50 76 ILE A C 1
ATOM 590 O O . ILE A 1 76 ? -15.635 -0.246 14.170 1.00 97.50 76 ILE A O 1
ATOM 594 N N . MET A 1 77 ? -15.846 1.908 13.568 1.00 97.25 77 MET A N 1
ATOM 595 C CA . MET A 1 77 ? -16.706 1.650 12.409 1.00 97.25 77 MET A CA 1
ATOM 596 C C . MET A 1 77 ? -15.920 1.585 11.101 1.00 97.25 77 MET A C 1
ATOM 598 O O . MET A 1 77 ? -16.344 0.923 10.153 1.00 97.25 77 MET A O 1
ATOM 602 N N . GLY A 1 78 ? -14.761 2.242 11.053 1.00 97.94 78 GLY A N 1
ATOM 603 C CA . GLY A 1 78 ? -13.965 2.353 9.841 1.00 97.94 78 GLY A CA 1
ATOM 604 C C . GLY A 1 78 ? -12.466 2.348 10.095 1.00 97.94 78 GLY A C 1
ATOM 605 O O . GLY A 1 78 ? -11.993 2.709 11.174 1.00 97.94 78 GLY A O 1
ATOM 606 N N . MET A 1 79 ? -11.722 1.963 9.066 1.00 98.62 79 MET A N 1
ATOM 607 C CA . MET A 1 79 ? -10.273 2.073 9.004 1.00 98.62 79 MET A CA 1
ATOM 608 C C . MET A 1 79 ? -9.847 2.589 7.628 1.00 98.62 79 MET A C 1
ATOM 610 O O . MET A 1 79 ? -10.412 2.215 6.597 1.00 98.62 79 MET A O 1
ATOM 614 N N . VAL A 1 80 ? -8.846 3.466 7.620 1.00 98.50 80 VAL A N 1
ATOM 615 C CA . VAL A 1 80 ? -8.330 4.115 6.414 1.00 98.50 80 VAL A CA 1
ATOM 616 C C . VAL A 1 80 ? -6.805 4.179 6.438 1.00 98.50 80 VAL A C 1
ATOM 618 O O . VAL A 1 80 ? -6.192 4.371 7.492 1.00 98.50 80 VAL A O 1
ATOM 621 N N . PHE A 1 81 ? -6.198 4.021 5.261 1.00 98.62 81 PHE A N 1
ATOM 622 C CA . PHE A 1 81 ? -4.754 4.102 5.063 1.00 98.62 81 PHE A CA 1
ATOM 623 C C . PHE A 1 81 ? -4.392 5.348 4.249 1.00 98.62 81 PHE A C 1
ATOM 625 O O . PHE A 1 81 ? -4.914 5.551 3.151 1.00 98.62 81 PHE A O 1
ATOM 632 N N . SER A 1 82 ? -3.479 6.146 4.792 1.00 98.06 82 SER A N 1
ATOM 633 C CA . SER A 1 82 ? -2.638 7.080 4.052 1.00 98.06 82 SER A CA 1
ATOM 634 C C . SER A 1 82 ? -1.260 6.445 3.876 1.00 98.06 82 SER A C 1
ATOM 636 O O . SER A 1 82 ? -0.764 5.828 4.821 1.00 98.06 82 SER A O 1
ATOM 638 N N . THR A 1 83 ? -0.655 6.498 2.689 1.00 98.19 83 THR A N 1
ATOM 639 C CA . THR A 1 83 ? 0.597 5.765 2.431 1.00 98.19 83 THR A CA 1
ATOM 640 C C . THR A 1 83 ? 1.601 6.528 1.588 1.00 98.19 83 THR A C 1
ATOM 642 O O . THR A 1 83 ? 1.226 7.358 0.771 1.00 98.19 83 THR A O 1
ATOM 645 N N . GLN A 1 84 ? 2.879 6.168 1.700 1.00 96.56 84 GLN A N 1
ATOM 646 C CA . GLN A 1 84 ? 3.874 6.573 0.707 1.00 96.56 84 GLN A CA 1
ATOM 647 C C . GLN A 1 84 ? 3.454 6.159 -0.720 1.00 96.56 84 GLN A C 1
ATOM 649 O O . GLN A 1 84 ? 3.062 5.012 -0.960 1.00 96.56 84 GLN A O 1
ATOM 654 N N . ALA A 1 85 ? 3.591 7.088 -1.665 1.00 95.25 85 ALA A N 1
ATOM 655 C CA . ALA A 1 85 ? 3.281 6.873 -3.076 1.00 95.25 85 ALA A CA 1
ATOM 656 C C . ALA A 1 85 ? 4.367 6.053 -3.807 1.00 95.25 85 ALA A C 1
ATOM 658 O O . ALA A 1 85 ? 5.415 5.714 -3.254 1.00 95.25 85 ALA A O 1
ATOM 659 N N . MET A 1 86 ? 4.152 5.777 -5.100 1.00 96.06 86 MET A N 1
ATOM 660 C CA . MET A 1 86 ? 5.170 5.276 -6.052 1.00 96.06 86 MET A CA 1
ATOM 661 C C . MET A 1 86 ? 5.866 3.941 -5.699 1.00 96.06 86 MET A C 1
ATOM 663 O O . MET A 1 86 ? 6.873 3.590 -6.332 1.00 96.06 86 MET A O 1
ATOM 667 N N . GLY A 1 87 ? 5.345 3.192 -4.723 1.00 96.81 87 GLY A N 1
ATOM 668 C CA . GLY A 1 87 ? 5.802 1.843 -4.388 1.00 96.81 87 GLY A CA 1
ATOM 669 C C . GLY A 1 87 ? 5.373 0.812 -5.433 1.00 96.81 87 GLY A C 1
ATOM 670 O O . GLY A 1 87 ? 4.307 0.953 -6.028 1.00 96.81 87 GLY A O 1
ATOM 671 N N . ILE A 1 88 ? 6.190 -0.219 -5.653 1.00 98.50 88 ILE A N 1
ATOM 672 C CA . ILE A 1 88 ? 5.903 -1.359 -6.537 1.00 98.50 88 ILE A CA 1
ATOM 673 C C . ILE A 1 88 ? 6.060 -2.649 -5.734 1.00 98.50 88 ILE A C 1
ATOM 675 O O . ILE A 1 88 ? 7.180 -3.049 -5.413 1.00 98.50 88 ILE A O 1
ATOM 679 N N . ILE A 1 89 ? 4.939 -3.313 -5.456 1.00 98.69 89 ILE A N 1
ATOM 680 C CA . ILE A 1 89 ? 4.866 -4.565 -4.699 1.00 98.69 89 ILE A CA 1
ATOM 681 C C . ILE A 1 89 ? 4.376 -5.680 -5.637 1.00 98.69 89 ILE A C 1
ATOM 683 O O . ILE A 1 89 ? 3.187 -5.723 -5.968 1.00 98.69 89 ILE A O 1
ATOM 687 N N . PRO A 1 90 ? 5.274 -6.566 -6.102 1.00 98.38 90 PRO A N 1
ATOM 688 C CA . PRO A 1 90 ? 4.922 -7.648 -7.013 1.00 98.38 90 PRO A CA 1
ATOM 689 C C . PRO A 1 90 ? 4.342 -8.862 -6.274 1.00 98.38 90 PRO A C 1
ATOM 691 O O . PRO A 1 90 ? 4.941 -9.364 -5.320 1.00 98.38 90 PRO A O 1
ATOM 694 N N . LEU A 1 91 ? 3.214 -9.372 -6.769 1.00 98.75 91 LEU A N 1
ATOM 695 C CA . LEU A 1 91 ? 2.570 -10.602 -6.307 1.00 98.75 91 LEU A CA 1
ATOM 696 C C . LEU A 1 91 ? 2.514 -11.655 -7.417 1.00 98.75 91 LEU A C 1
ATOM 698 O O . LEU A 1 91 ? 2.295 -11.323 -8.590 1.00 98.75 91 LEU A O 1
ATOM 702 N N . ASP A 1 92 ? 2.675 -12.920 -7.037 1.00 98.62 92 ASP A N 1
ATOM 703 C CA . ASP A 1 92 ? 2.501 -14.064 -7.930 1.00 98.62 92 ASP A CA 1
ATOM 704 C C . ASP A 1 92 ? 1.021 -14.436 -8.135 1.00 98.62 92 ASP A C 1
ATOM 706 O O . ASP A 1 92 ? 0.102 -13.701 -7.770 1.00 98.62 92 ASP A O 1
ATOM 710 N N . ARG A 1 93 ? 0.779 -15.576 -8.791 1.00 97.94 93 ARG A N 1
ATOM 711 C CA . ARG A 1 93 ? -0.574 -16.083 -9.075 1.00 97.94 93 ARG A CA 1
ATOM 712 C C . ARG A 1 93 ? -1.337 -16.548 -7.831 1.00 97.94 93 ARG A C 1
ATOM 714 O O . ARG A 1 93 ? -2.556 -16.650 -7.895 1.00 97.94 93 ARG A O 1
ATOM 721 N N . ASP A 1 94 ? -0.611 -16.867 -6.766 1.00 98.19 94 ASP A N 1
ATOM 722 C CA . ASP A 1 94 ? -1.116 -17.385 -5.498 1.00 98.19 94 ASP A CA 1
ATOM 723 C C . ASP A 1 94 ? -1.119 -16.265 -4.431 1.00 98.19 94 ASP A C 1
ATOM 725 O O . ASP A 1 94 ? -1.192 -16.534 -3.232 1.00 98.19 94 ASP A O 1
ATOM 729 N N . ASP A 1 95 ? -1.021 -15.005 -4.880 1.00 98.06 95 ASP A N 1
ATOM 730 C CA . ASP A 1 95 ? -0.966 -13.777 -4.085 1.00 98.06 95 ASP A CA 1
ATOM 731 C C . ASP A 1 95 ? 0.182 -13.716 -3.064 1.00 98.06 95 ASP A C 1
ATOM 733 O O . ASP A 1 95 ? 0.112 -13.014 -2.050 1.00 98.06 95 ASP A O 1
ATOM 737 N N . LYS A 1 96 ? 1.287 -14.410 -3.351 1.00 98.31 96 LYS A N 1
ATOM 738 C CA . LYS A 1 96 ? 2.514 -14.341 -2.554 1.00 98.31 96 LYS A CA 1
ATOM 739 C C . LYS A 1 96 ? 3.416 -13.220 -3.046 1.00 98.31 96 LYS A C 1
ATOM 741 O O . LYS A 1 96 ? 3.543 -12.978 -4.246 1.00 98.31 96 LYS A O 1
ATOM 746 N N . LEU A 1 97 ? 4.081 -12.563 -2.098 1.00 98.44 97 LEU A N 1
ATOM 747 C CA . LEU A 1 97 ? 5.109 -11.564 -2.379 1.00 98.44 97 LEU A CA 1
ATOM 748 C C . LEU A 1 97 ? 6.255 -12.197 -3.175 1.00 98.44 97 LEU A C 1
ATOM 750 O O . LEU A 1 97 ? 6.863 -13.170 -2.734 1.00 98.44 97 LEU A O 1
ATOM 754 N N . LEU A 1 98 ? 6.566 -11.604 -4.325 1.00 98.00 98 LEU A N 1
ATOM 755 C CA . LEU A 1 98 ? 7.703 -11.986 -5.168 1.00 98.00 98 LEU A CA 1
ATOM 756 C C . LEU A 1 98 ? 8.990 -11.223 -4.816 1.00 98.00 98 LEU A C 1
ATOM 758 O O . LEU A 1 98 ? 10.050 -11.496 -5.374 1.00 98.00 98 LEU A O 1
ATOM 762 N N . GLY A 1 99 ? 8.903 -10.250 -3.910 1.00 95.69 99 GLY A N 1
ATOM 763 C CA . GLY A 1 99 ? 10.034 -9.453 -3.457 1.00 95.69 99 GLY A CA 1
ATOM 764 C C . GLY A 1 99 ? 9.608 -8.293 -2.564 1.00 95.69 99 GLY A C 1
ATOM 765 O O . GLY A 1 99 ? 8.438 -8.159 -2.198 1.00 95.69 99 GLY A O 1
ATOM 766 N N . HIS A 1 100 ? 10.582 -7.455 -2.221 1.00 97.56 100 HIS A N 1
ATOM 767 C CA . HIS A 1 100 ? 10.358 -6.225 -1.471 1.00 97.56 100 HIS A CA 1
ATOM 768 C C . HIS A 1 100 ? 9.653 -5.154 -2.318 1.00 97.56 100 HIS A C 1
ATOM 770 O O . HIS A 1 100 ? 9.679 -5.189 -3.550 1.00 97.56 100 HIS A O 1
ATOM 776 N N . ASN A 1 101 ? 9.051 -4.171 -1.645 1.00 98.38 101 ASN A N 1
ATOM 777 C CA . ASN A 1 101 ? 8.574 -2.946 -2.274 1.00 98.38 101 ASN A CA 1
ATOM 778 C C . ASN A 1 101 ? 9.758 -2.177 -2.874 1.00 98.38 101 ASN A C 1
ATOM 780 O O . ASN A 1 101 ? 10.672 -1.802 -2.136 1.00 98.38 101 ASN A O 1
ATOM 784 N N . ILE A 1 102 ? 9.718 -1.881 -4.174 1.00 98.38 102 ILE A N 1
ATOM 785 C CA . ILE A 1 102 ? 10.631 -0.905 -4.784 1.00 98.38 102 ILE A CA 1
ATOM 786 C C . ILE A 1 102 ? 10.090 0.493 -4.474 1.00 98.38 102 ILE A C 1
ATOM 788 O O . ILE A 1 102 ? 9.077 0.908 -5.038 1.00 98.38 102 ILE A O 1
ATOM 792 N N . THR A 1 103 ? 10.752 1.205 -3.562 1.00 97.69 103 THR A N 1
ATOM 793 C CA . THR A 1 103 ? 10.216 2.441 -2.966 1.00 97.69 103 THR A CA 1
ATOM 794 C C . THR A 1 103 ? 10.264 3.648 -3.912 1.00 97.69 103 THR A C 1
ATOM 796 O O . THR A 1 103 ? 10.802 3.593 -5.023 1.00 97.69 103 THR A O 1
ATOM 799 N N . TRP A 1 104 ? 9.699 4.774 -3.472 1.00 96.12 104 TRP A N 1
ATOM 800 C CA . TRP A 1 104 ? 9.684 6.032 -4.224 1.00 96.12 104 TRP A CA 1
ATOM 801 C C . TRP A 1 104 ? 11.055 6.714 -4.342 1.00 96.12 104 TRP A C 1
ATOM 803 O O . TRP A 1 104 ? 11.288 7.455 -5.293 1.00 96.12 104 TRP A O 1
ATOM 813 N N . VAL A 1 105 ? 11.979 6.467 -3.407 1.00 95.75 105 VAL A N 1
ATOM 814 C CA . VAL A 1 105 ? 13.344 7.024 -3.462 1.00 95.75 105 VAL A CA 1
ATOM 815 C C . VAL A 1 105 ? 14.306 6.179 -4.301 1.00 95.75 105 VAL A C 1
ATOM 817 O O . VAL A 1 105 ? 15.417 6.631 -4.581 1.00 95.75 105 VAL A O 1
ATOM 820 N N . ASP A 1 106 ? 13.887 4.980 -4.710 1.00 98.00 106 ASP A N 1
ATOM 821 C CA . ASP A 1 106 ? 14.677 4.061 -5.524 1.00 98.00 106 ASP A CA 1
ATOM 822 C C . ASP A 1 106 ? 14.943 4.627 -6.921 1.00 98.00 106 ASP A C 1
ATOM 824 O O . ASP A 1 106 ? 14.010 4.912 -7.662 1.00 98.00 106 ASP A O 1
ATOM 828 N N . GLY A 1 107 ? 16.216 4.776 -7.288 1.00 97.31 107 GLY A N 1
ATOM 829 C CA . GLY A 1 107 ? 16.640 5.375 -8.553 1.00 97.31 107 GLY A CA 1
ATOM 830 C C . GLY A 1 107 ? 17.111 4.369 -9.603 1.00 97.31 107 GLY A C 1
ATOM 831 O O . GLY A 1 107 ? 17.793 4.770 -10.546 1.00 97.31 107 GLY A O 1
ATOM 832 N N . ARG A 1 108 ? 16.817 3.066 -9.459 1.00 97.88 108 ARG A N 1
ATOM 833 C CA . ARG A 1 108 ? 17.435 2.015 -10.294 1.00 97.88 108 ARG A CA 1
ATOM 834 C C . ARG A 1 108 ? 17.127 2.123 -11.788 1.00 97.88 108 ARG A C 1
ATOM 836 O O . ARG A 1 108 ? 17.849 1.548 -12.597 1.00 97.88 108 ARG A O 1
ATOM 843 N N . ALA A 1 109 ? 16.061 2.833 -12.155 1.00 97.56 109 ALA A N 1
ATOM 844 C CA . ALA A 1 109 ? 15.531 2.874 -13.515 1.00 97.56 109 ALA A CA 1
ATOM 845 C C . ALA A 1 109 ? 15.939 4.123 -14.316 1.00 97.56 109 ALA A C 1
ATOM 847 O O . ALA A 1 109 ? 15.242 4.539 -15.243 1.00 97.56 109 ALA A O 1
ATOM 848 N N . GLU A 1 110 ? 17.058 4.748 -13.957 1.00 96.50 110 GLU A N 1
ATOM 849 C CA . GLU A 1 110 ? 17.513 6.001 -14.567 1.00 96.50 110 GLU A CA 1
ATOM 850 C C . GLU A 1 110 ? 17.810 5.863 -16.075 1.00 96.50 110 GLU A C 1
ATOM 852 O O . GLU A 1 110 ? 17.525 6.760 -16.870 1.00 96.50 110 GLU A O 1
ATOM 857 N N . GLU A 1 111 ? 18.323 4.711 -16.514 1.00 96.44 111 GLU A N 1
ATOM 858 C CA . GLU A 1 111 ? 18.505 4.429 -17.943 1.00 96.44 111 GLU A CA 1
ATOM 859 C C . GLU A 1 111 ? 17.163 4.387 -18.692 1.00 96.44 111 GLU A C 1
ATOM 861 O O . GLU A 1 111 ? 17.021 4.979 -19.765 1.00 96.44 111 GLU A O 1
ATOM 866 N N . GLN A 1 112 ? 16.156 3.734 -18.107 1.00 96.25 112 GLN A N 1
ATOM 867 C CA . GLN A 1 112 ? 14.815 3.628 -18.677 1.00 96.25 112 GLN A CA 1
ATOM 868 C C . GLN A 1 112 ? 14.131 4.993 -18.728 1.00 96.25 112 GLN A C 1
ATOM 870 O O . GLN A 1 112 ? 13.463 5.286 -19.717 1.00 96.25 112 GLN A O 1
ATOM 875 N N . ALA A 1 113 ? 14.329 5.837 -17.713 1.00 94.12 113 ALA A N 1
ATOM 876 C CA . ALA A 1 113 ? 13.826 7.206 -17.698 1.00 94.12 113 ALA A CA 1
ATOM 877 C C . ALA A 1 113 ? 14.398 8.026 -18.863 1.00 94.12 113 ALA A C 1
ATOM 879 O O . ALA A 1 113 ? 13.635 8.575 -19.661 1.00 94.12 113 ALA A O 1
ATOM 880 N N . ARG A 1 114 ? 15.727 8.015 -19.053 1.00 92.88 114 ARG A N 1
ATOM 881 C CA . ARG A 1 114 ? 16.381 8.683 -20.194 1.00 92.88 114 ARG A CA 1
ATOM 882 C C . ARG A 1 114 ? 15.881 8.181 -21.545 1.00 92.88 114 ARG A C 1
ATOM 884 O O . ARG A 1 114 ? 15.668 8.979 -22.457 1.00 92.88 114 ARG A O 1
ATOM 891 N N . TRP A 1 115 ? 15.675 6.873 -21.674 1.00 92.62 115 TRP A N 1
ATOM 892 C CA . TRP A 1 115 ? 15.135 6.282 -22.896 1.00 92.62 115 TRP A CA 1
ATOM 893 C C . TRP A 1 115 ? 13.678 6.700 -23.159 1.00 92.62 115 TRP A C 1
ATOM 895 O O . TRP A 1 115 ? 13.332 7.035 -24.287 1.00 92.62 115 TRP A O 1
ATOM 905 N N . ILE A 1 116 ? 12.819 6.743 -22.135 1.00 89.38 116 ILE A N 1
ATOM 906 C CA . ILE A 1 116 ? 11.435 7.225 -22.283 1.00 89.38 116 ILE A CA 1
ATOM 907 C C . ILE A 1 116 ? 11.429 8.692 -22.719 1.00 89.38 116 ILE A C 1
ATOM 909 O O . ILE A 1 116 ? 10.691 9.067 -23.630 1.00 89.38 116 ILE A O 1
ATOM 913 N N . MET A 1 117 ? 12.279 9.520 -22.110 1.00 87.75 117 MET A N 1
ATOM 914 C CA . MET A 1 117 ? 12.394 10.926 -22.481 1.00 87.75 117 MET A CA 1
ATOM 915 C C . MET A 1 117 ? 12.835 11.114 -23.933 1.00 87.75 117 MET A C 1
ATOM 917 O O . MET A 1 117 ? 12.300 11.990 -24.611 1.00 87.75 117 MET A O 1
ATOM 921 N N . SER A 1 118 ? 13.767 10.300 -24.444 1.00 86.94 118 SER A N 1
ATOM 922 C CA . SER A 1 118 ? 14.220 10.419 -25.837 1.00 86.94 118 SER A CA 1
ATOM 923 C C . SER A 1 118 ? 13.111 10.106 -26.850 1.00 86.94 118 SER A C 1
ATOM 925 O O . SER A 1 118 ? 13.057 10.748 -27.897 1.00 86.94 118 SER A O 1
ATOM 927 N N . LEU A 1 119 ? 12.172 9.212 -26.516 1.00 83.75 119 LEU A N 1
ATOM 928 C CA . LEU A 1 119 ? 10.990 8.938 -27.343 1.00 83.75 119 LEU A CA 1
ATOM 929 C C . LEU A 1 119 ? 9.989 10.098 -27.386 1.00 83.75 119 LEU A C 1
ATOM 931 O O . LEU A 1 119 ? 9.281 10.261 -28.377 1.00 83.75 119 LEU A O 1
ATOM 935 N N . LEU A 1 120 ? 9.917 10.898 -26.321 1.00 75.44 120 LEU A N 1
ATOM 936 C CA . LEU A 1 120 ? 8.940 11.983 -26.166 1.00 75.44 120 LEU A CA 1
ATOM 937 C C . LEU A 1 120 ? 9.489 13.354 -26.595 1.00 75.44 120 LEU A C 1
ATOM 939 O O . LEU A 1 120 ? 8.980 14.393 -26.180 1.00 75.44 120 LEU A O 1
ATOM 943 N N . GLY A 1 121 ? 10.524 13.367 -27.440 1.00 72.00 121 GLY A N 1
ATOM 944 C CA . GLY A 1 121 ? 11.136 14.599 -27.950 1.00 72.00 121 GLY A CA 1
ATOM 945 C C . GLY A 1 121 ? 12.240 15.176 -27.056 1.00 72.00 121 GLY A C 1
ATOM 946 O O . GLY A 1 121 ? 12.706 16.292 -27.283 1.00 72.00 121 GLY A O 1
ATOM 947 N N . GLY A 1 122 ? 12.694 14.416 -26.058 1.00 66.25 122 GLY A N 1
ATOM 948 C CA . GLY A 1 122 ? 13.783 14.790 -25.164 1.00 66.25 122 GLY A CA 1
ATOM 949 C C . GLY A 1 122 ? 13.384 15.787 -24.072 1.00 66.25 122 GLY A C 1
ATOM 950 O O . GLY A 1 122 ? 12.283 16.341 -24.051 1.00 66.25 122 GLY A O 1
ATOM 951 N N . LYS A 1 123 ? 14.334 16.038 -23.163 1.00 64.75 123 LYS A N 1
ATOM 952 C CA . LYS A 1 123 ? 14.158 16.843 -21.943 1.00 64.75 123 LYS A CA 1
ATOM 953 C C . LYS A 1 123 ? 13.467 18.193 -22.184 1.00 64.75 123 LYS A C 1
ATOM 955 O O . LYS A 1 123 ? 12.459 18.484 -21.554 1.00 64.75 123 LYS A O 1
ATOM 960 N N . LYS A 1 124 ? 13.935 18.968 -23.171 1.00 61.59 124 LYS A N 1
ATOM 961 C CA . LYS A 1 124 ? 13.409 20.316 -23.475 1.00 61.59 124 LYS A CA 1
ATOM 962 C C . LYS A 1 124 ? 11.935 20.329 -23.895 1.00 61.59 124 LYS A C 1
ATOM 964 O O . LYS A 1 124 ? 11.229 21.293 -23.613 1.00 61.59 124 LYS A O 1
ATOM 969 N N . ILE A 1 125 ? 11.478 19.303 -24.614 1.00 62.72 125 ILE A N 1
ATOM 970 C CA . ILE A 1 125 ? 10.084 19.210 -25.067 1.00 62.72 125 ILE A CA 1
ATOM 971 C C . ILE A 1 125 ? 9.200 18.737 -23.911 1.00 62.72 125 ILE A C 1
ATOM 973 O O . ILE A 1 125 ? 8.125 19.295 -23.700 1.00 62.72 125 ILE A O 1
ATOM 977 N N . PHE A 1 126 ? 9.680 17.778 -23.118 1.00 67.31 126 PHE A N 1
ATOM 978 C CA . PHE A 1 126 ? 8.952 17.259 -21.965 1.00 67.31 126 PHE A CA 1
ATOM 979 C C . PHE A 1 126 ? 8.764 18.317 -20.869 1.00 67.31 126 PHE A C 1
ATOM 981 O O . PHE A 1 126 ? 7.640 18.541 -20.428 1.00 67.31 126 PHE A O 1
ATOM 988 N N . GLU A 1 127 ? 9.823 19.045 -20.501 1.00 62.16 127 GLU A N 1
ATOM 989 C CA . GLU A 1 127 ? 9.752 20.159 -19.543 1.00 62.16 127 GLU A CA 1
ATOM 990 C C . GLU A 1 127 ? 8.745 21.226 -19.991 1.00 62.16 127 GLU A C 1
ATOM 992 O O . GLU A 1 127 ? 7.952 21.710 -19.190 1.00 62.16 127 GLU A O 1
ATOM 997 N N . LYS A 1 128 ? 8.718 21.553 -21.289 1.00 60.03 128 LYS A N 1
ATOM 998 C CA . LYS A 1 128 ? 7.803 22.561 -21.841 1.00 60.03 128 LYS A CA 1
ATOM 999 C C . LYS A 1 128 ? 6.339 22.101 -21.888 1.00 60.03 128 LYS A C 1
ATOM 1001 O O . LYS A 1 128 ? 5.450 22.944 -21.826 1.00 60.03 128 LYS A O 1
ATOM 1006 N N . LEU A 1 129 ? 6.082 20.800 -22.045 1.00 56.81 129 LEU A N 1
ATOM 1007 C CA . LEU A 1 129 ? 4.728 20.247 -22.194 1.00 56.81 129 LEU A CA 1
ATOM 1008 C C . LEU A 1 129 ? 4.118 19.749 -20.878 1.00 56.81 129 LEU A C 1
ATOM 1010 O O . LEU A 1 129 ? 2.906 19.841 -20.705 1.00 56.81 129 LEU A O 1
ATOM 1014 N N . ILE A 1 130 ? 4.935 19.181 -19.989 1.00 62.84 130 ILE A N 1
ATOM 1015 C CA . ILE A 1 130 ? 4.495 18.427 -18.802 1.00 62.84 130 ILE A CA 1
ATOM 1016 C C . ILE A 1 130 ? 5.031 19.049 -17.500 1.00 62.84 130 ILE A C 1
ATOM 1018 O O . ILE A 1 130 ? 4.453 18.831 -16.439 1.00 62.84 130 ILE A O 1
ATOM 1022 N N . GLY A 1 131 ? 6.069 19.889 -17.567 1.00 58.84 131 GLY A N 1
ATOM 1023 C CA . GLY A 1 131 ? 6.525 20.724 -16.448 1.00 58.84 131 GLY A CA 1
ATOM 1024 C C . GLY A 1 131 ? 7.503 20.068 -15.466 1.00 58.84 131 GLY A C 1
ATOM 1025 O O . GLY A 1 131 ? 8.122 20.787 -14.689 1.00 58.84 131 GLY A O 1
ATOM 1026 N N . VAL A 1 132 ? 7.688 18.743 -15.504 1.00 69.50 132 VAL A N 1
ATOM 1027 C CA . VAL A 1 132 ? 8.609 18.001 -14.616 1.00 69.50 132 VAL A CA 1
ATOM 1028 C C . VAL A 1 132 ? 9.322 16.905 -15.410 1.00 69.50 132 VAL A C 1
ATOM 1030 O O . VAL A 1 132 ? 8.693 16.261 -16.236 1.00 69.50 132 VAL A O 1
ATOM 1033 N N . GLU A 1 133 ? 10.623 16.698 -15.198 1.00 79.94 133 GLU A N 1
ATOM 1034 C CA . GLU A 1 133 ? 11.405 15.630 -15.844 1.00 79.94 133 GLU A CA 1
ATOM 1035 C C . GLU A 1 133 ? 11.060 14.247 -15.259 1.00 79.94 133 GLU A C 1
ATOM 1037 O O . GLU A 1 133 ? 10.936 14.110 -14.044 1.00 79.94 133 GLU A O 1
ATOM 1042 N N . ILE A 1 134 ? 10.947 13.215 -16.107 1.00 86.44 134 ILE A N 1
ATOM 1043 C CA . ILE A 1 134 ? 10.862 11.820 -15.642 1.00 86.44 134 ILE A CA 1
ATOM 1044 C C . ILE A 1 134 ? 12.265 11.344 -15.256 1.00 86.44 134 ILE A C 1
ATOM 1046 O O . ILE A 1 134 ? 13.204 11.442 -16.044 1.00 86.44 134 ILE A O 1
ATOM 1050 N N . THR A 1 135 ? 12.386 10.748 -14.078 1.00 92.12 135 THR A N 1
ATOM 1051 C CA . THR A 1 135 ? 13.625 10.231 -13.490 1.00 92.12 135 THR A CA 1
ATOM 1052 C C . THR A 1 135 ? 13.536 8.728 -13.232 1.00 92.12 135 THR A C 1
ATOM 1054 O O . THR A 1 135 ? 12.469 8.118 -13.319 1.00 92.12 135 THR A O 1
ATOM 1057 N N . GLY A 1 136 ? 14.650 8.100 -12.849 1.00 94.38 136 GLY A N 1
ATOM 1058 C CA . GLY A 1 136 ? 14.667 6.693 -12.440 1.00 94.38 136 GLY A CA 1
ATOM 1059 C C . GLY A 1 136 ? 13.801 6.349 -11.221 1.00 94.38 136 GLY A C 1
ATOM 1060 O O . GLY A 1 136 ? 13.610 5.163 -10.956 1.00 94.38 136 GLY A O 1
ATOM 1061 N N . LYS A 1 137 ? 13.279 7.355 -10.504 1.00 95.56 137 LYS A N 1
ATOM 1062 C CA . LYS A 1 137 ? 12.383 7.195 -9.347 1.00 95.56 137 LYS A CA 1
ATOM 1063 C C . LYS A 1 137 ? 10.923 6.991 -9.723 1.00 95.56 137 LYS A C 1
ATOM 1065 O O . LYS A 1 137 ? 10.163 6.405 -8.946 1.00 95.56 137 LYS A O 1
ATOM 1070 N N . ASP A 1 138 ? 10.539 7.427 -10.918 1.00 94.88 138 ASP A N 1
ATOM 1071 C CA . ASP A 1 138 ? 9.171 7.323 -11.401 1.00 94.88 138 ASP A CA 1
ATOM 1072 C C . ASP A 1 138 ? 8.780 5.868 -11.684 1.00 94.88 138 ASP A C 1
ATOM 1074 O O . ASP A 1 138 ? 9.592 5.017 -12.065 1.00 94.88 138 ASP A O 1
ATOM 1078 N N . VAL A 1 139 ? 7.496 5.562 -11.511 1.00 95.81 139 VAL A N 1
ATOM 1079 C CA . VAL A 1 139 ? 6.992 4.186 -11.593 1.00 95.81 139 VAL A CA 1
ATOM 1080 C C . VAL A 1 139 ? 7.125 3.609 -13.002 1.00 95.81 139 VAL A C 1
ATOM 1082 O O . VAL A 1 139 ? 7.574 2.476 -13.159 1.00 95.81 139 VAL A O 1
ATOM 1085 N N . ILE A 1 140 ? 6.767 4.370 -14.041 1.00 95.06 140 ILE A N 1
ATOM 1086 C CA . ILE A 1 140 ? 6.799 3.901 -15.438 1.00 95.06 140 ILE A CA 1
ATOM 1087 C C . ILE A 1 140 ? 8.210 3.416 -15.849 1.00 95.06 140 ILE A C 1
ATOM 1089 O O . ILE A 1 140 ? 8.312 2.293 -16.364 1.00 95.06 140 ILE A O 1
ATOM 1093 N N . PRO A 1 141 ? 9.300 4.172 -15.596 1.00 96.25 141 PRO A N 1
ATOM 1094 C CA . PRO A 1 141 ? 10.666 3.670 -15.743 1.00 96.25 141 PRO A CA 1
ATOM 1095 C C . PRO A 1 141 ? 10.946 2.393 -14.942 1.00 96.25 141 PRO A C 1
ATOM 1097 O O . PRO A 1 141 ? 11.473 1.435 -15.511 1.00 96.25 141 PRO A O 1
ATOM 1100 N N . LYS A 1 142 ? 10.561 2.329 -13.658 1.00 97.81 142 LYS A N 1
ATOM 1101 C CA . LYS A 1 142 ? 10.787 1.149 -12.801 1.00 97.81 142 LYS A CA 1
ATOM 1102 C C . LYS A 1 142 ? 10.069 -0.105 -13.315 1.00 97.81 142 LYS A C 1
ATOM 1104 O O . LYS A 1 142 ? 10.669 -1.178 -13.350 1.00 97.81 142 LYS A O 1
ATOM 1109 N N . LEU A 1 143 ? 8.835 0.015 -13.808 1.00 97.06 143 LEU A N 1
ATOM 1110 C CA . LEU A 1 143 ? 8.102 -1.098 -14.427 1.00 97.06 143 LEU A CA 1
ATOM 1111 C C . LEU A 1 143 ? 8.817 -1.627 -15.677 1.00 97.06 143 LEU A C 1
ATOM 1113 O O . LEU A 1 143 ? 8.921 -2.841 -15.873 1.00 97.06 143 LEU A O 1
ATOM 1117 N N . ARG A 1 144 ? 9.355 -0.724 -16.507 1.00 96.88 144 ARG A N 1
ATOM 1118 C CA . ARG A 1 144 ? 10.183 -1.107 -17.656 1.00 96.88 144 ARG A CA 1
ATOM 1119 C C . ARG A 1 144 ? 11.478 -1.784 -17.209 1.00 96.88 144 ARG A C 1
ATOM 1121 O O . ARG A 1 144 ? 11.863 -2.794 -17.796 1.00 96.88 144 ARG A O 1
ATOM 1128 N N . TRP A 1 145 ? 12.125 -1.254 -16.171 1.00 98.06 145 TRP A N 1
ATOM 1129 C CA . TRP A 1 145 ? 13.356 -1.813 -15.624 1.00 98.06 145 TRP A CA 1
ATOM 1130 C C . TRP A 1 145 ? 13.148 -3.258 -15.165 1.00 98.06 145 TRP A C 1
ATOM 1132 O O . TRP A 1 145 ? 13.949 -4.111 -15.541 1.00 98.06 145 TRP A O 1
ATOM 1142 N N . ILE A 1 146 ? 12.053 -3.561 -14.451 1.00 97.31 146 ILE A N 1
ATOM 1143 C CA . ILE A 1 146 ? 11.711 -4.933 -14.030 1.00 97.31 146 ILE A CA 1
ATOM 1144 C C . ILE A 1 146 ? 11.593 -5.840 -15.255 1.00 97.31 146 ILE A C 1
ATOM 1146 O O . ILE A 1 146 ? 12.221 -6.894 -15.306 1.00 97.31 146 ILE A O 1
ATOM 1150 N N . LYS A 1 147 ? 10.841 -5.415 -16.275 1.00 95.81 147 LYS A N 1
ATOM 1151 C CA . LYS A 1 147 ? 10.640 -6.218 -17.485 1.00 95.81 147 LYS A CA 1
ATOM 1152 C C . LYS A 1 147 ? 11.953 -6.535 -18.213 1.00 95.81 147 LYS A C 1
ATOM 1154 O O . LYS A 1 147 ? 12.109 -7.635 -18.728 1.00 95.81 147 LYS A O 1
ATOM 1159 N N . GLN A 1 148 ? 12.883 -5.582 -18.268 1.00 96.62 148 GLN A N 1
ATOM 1160 C CA . GLN A 1 148 ? 14.161 -5.744 -18.969 1.00 96.62 148 GLN A CA 1
ATOM 1161 C C . GLN A 1 148 ? 15.207 -6.511 -18.150 1.00 96.62 148 GLN A C 1
ATOM 1163 O O . GLN A 1 148 ? 15.898 -7.368 -18.688 1.00 96.62 148 GLN A O 1
ATOM 1168 N N . ASN A 1 149 ? 15.330 -6.203 -16.857 1.00 97.00 149 ASN A N 1
ATOM 1169 C CA . ASN A 1 149 ? 16.437 -6.659 -16.008 1.00 97.00 149 ASN A CA 1
ATOM 1170 C C . ASN A 1 149 ? 16.057 -7.830 -15.092 1.00 97.00 149 ASN A C 1
ATOM 1172 O O . ASN A 1 149 ? 16.919 -8.402 -14.421 1.00 97.00 149 ASN A O 1
ATOM 1176 N N . ARG A 1 150 ? 14.763 -8.150 -15.003 1.00 95.81 150 ARG A N 1
ATOM 1177 C CA . ARG A 1 150 ? 14.182 -9.208 -14.169 1.00 95.81 150 ARG A CA 1
ATOM 1178 C C . ARG A 1 150 ? 13.047 -9.912 -14.926 1.00 95.81 150 ARG A C 1
ATOM 1180 O O . ARG A 1 150 ? 11.953 -10.073 -14.399 1.00 95.81 150 ARG A O 1
ATOM 1187 N N . ALA A 1 151 ? 13.302 -10.327 -16.169 1.00 95.62 151 ALA A N 1
ATOM 1188 C CA . ALA A 1 151 ? 12.288 -10.925 -17.045 1.00 95.62 151 ALA A CA 1
ATOM 1189 C C . ALA A 1 151 ? 11.610 -12.171 -16.436 1.00 95.62 151 ALA A C 1
ATOM 1191 O O . ALA A 1 151 ? 10.390 -12.286 -16.474 1.00 95.62 151 ALA A O 1
ATOM 1192 N N . GLU A 1 152 ? 12.373 -13.064 -15.798 1.00 96.75 152 GLU A N 1
ATOM 1193 C CA . GLU A 1 152 ? 11.810 -14.250 -15.130 1.00 96.75 152 GLU A CA 1
ATOM 1194 C C . GLU A 1 152 ? 10.881 -13.886 -13.965 1.00 96.75 152 GLU A C 1
ATOM 1196 O O . GLU A 1 152 ? 9.823 -14.492 -13.799 1.00 96.75 152 GLU A O 1
ATOM 1201 N N . LEU A 1 153 ? 11.248 -12.865 -13.179 1.00 96.31 153 LEU A N 1
ATOM 1202 C CA . LEU A 1 153 ? 10.391 -12.318 -12.127 1.00 96.31 153 LEU A CA 1
ATOM 1203 C C . LEU A 1 153 ? 9.128 -11.713 -12.746 1.00 96.31 153 LEU A C 1
ATOM 1205 O O . LEU A 1 153 ? 8.027 -11.975 -12.280 1.00 96.31 153 LEU A O 1
ATOM 1209 N N . TYR A 1 154 ? 9.279 -10.937 -13.822 1.00 97.75 154 TYR A N 1
ATOM 1210 C CA . TYR A 1 154 ? 8.177 -10.274 -14.515 1.00 97.75 154 TYR A CA 1
ATOM 1211 C C . TYR A 1 154 ? 7.091 -11.250 -14.987 1.00 97.75 154 TYR A C 1
ATOM 1213 O O . TYR A 1 154 ? 5.904 -10.952 -14.857 1.00 97.75 154 TYR A O 1
ATOM 1221 N N . GLU A 1 155 ? 7.474 -12.426 -15.486 1.00 97.69 155 GLU A N 1
ATOM 1222 C CA . GLU A 1 155 ? 6.520 -13.459 -15.911 1.00 97.69 155 GLU A CA 1
ATOM 1223 C C . GLU A 1 155 ? 5.737 -14.077 -14.738 1.00 97.69 155 GLU A C 1
ATOM 1225 O O . GLU A 1 155 ? 4.559 -14.450 -14.879 1.00 97.69 155 GLU A O 1
ATOM 1230 N N . GLN A 1 156 ? 6.361 -14.145 -13.558 1.00 98.38 156 GLN A N 1
ATOM 1231 C CA . GLN A 1 156 ? 5.716 -14.605 -12.327 1.00 98.38 156 GLN A CA 1
ATOM 1232 C C . GLN A 1 156 ? 4.718 -13.578 -11.785 1.00 98.38 156 GLN A C 1
ATOM 1234 O O . GLN A 1 156 ? 3.694 -13.977 -11.231 1.00 98.38 156 GLN A O 1
ATOM 1239 N N . ILE A 1 157 ? 4.962 -12.279 -12.002 1.00 98.44 157 ILE A N 1
ATOM 1240 C CA . ILE A 1 157 ? 4.070 -11.203 -11.555 1.00 98.44 157 ILE A CA 1
ATOM 1241 C C . ILE A 1 157 ? 2.690 -11.360 -12.196 1.00 98.44 157 ILE A C 1
ATOM 1243 O O . ILE A 1 157 ? 2.521 -11.235 -13.415 1.00 98.44 157 ILE A O 1
ATOM 1247 N N . LYS A 1 158 ? 1.674 -11.565 -11.357 1.00 98.31 158 LYS A N 1
ATOM 1248 C CA . LYS A 1 158 ? 0.262 -11.513 -11.758 1.00 98.31 158 LYS A CA 1
ATOM 1249 C C . LYS A 1 158 ? -0.426 -10.244 -11.298 1.00 98.31 158 LYS A C 1
ATOM 1251 O O . LYS A 1 158 ? -1.283 -9.758 -12.029 1.00 98.31 158 LYS A O 1
ATOM 1256 N N . THR A 1 159 ? -0.004 -9.681 -10.169 1.00 98.62 159 THR A N 1
ATOM 1257 C CA . THR A 1 159 ? -0.528 -8.403 -9.681 1.00 98.62 159 THR A CA 1
ATOM 1258 C C . THR A 1 159 ? 0.606 -7.498 -9.214 1.00 98.62 159 THR A C 1
ATOM 1260 O O . THR A 1 159 ? 1.556 -7.971 -8.594 1.00 98.62 159 THR A O 1
ATOM 1263 N N . ILE A 1 160 ? 0.504 -6.198 -9.488 1.00 98.38 160 ILE A N 1
ATOM 1264 C CA . ILE A 1 160 ? 1.291 -5.163 -8.813 1.00 98.38 160 ILE A CA 1
ATOM 1265 C C . ILE A 1 160 ? 0.359 -4.320 -7.955 1.00 98.38 160 ILE A C 1
ATOM 1267 O O . ILE A 1 160 ? -0.677 -3.855 -8.429 1.00 98.38 160 ILE A O 1
ATOM 1271 N N . LEU A 1 161 ? 0.764 -4.115 -6.706 1.00 98.56 161 LEU A N 1
ATOM 1272 C CA . LEU A 1 161 ? 0.142 -3.182 -5.777 1.00 98.56 161 LEU A CA 1
ATOM 1273 C C . LEU A 1 161 ? 1.128 -2.060 -5.439 1.00 98.56 161 LEU A C 1
ATOM 1275 O O . LEU A 1 161 ? 2.343 -2.261 -5.455 1.00 98.56 161 LEU A O 1
ATOM 1279 N N . ASP A 1 162 ? 0.603 -0.889 -5.109 1.00 98.06 162 ASP A N 1
ATOM 1280 C CA . ASP A 1 162 ? 1.305 0.105 -4.305 1.00 98.06 162 ASP A CA 1
ATOM 1281 C C . ASP A 1 162 ? 1.137 -0.212 -2.805 1.00 98.06 162 ASP A C 1
ATOM 1283 O O . ASP A 1 162 ? 0.524 -1.216 -2.419 1.00 98.06 162 ASP A O 1
ATOM 1287 N N . VAL A 1 163 ? 1.708 0.623 -1.932 1.00 98.38 163 VAL A N 1
ATOM 1288 C CA . VAL A 1 163 ? 1.627 0.413 -0.476 1.00 98.38 163 VAL A CA 1
ATOM 1289 C C . VAL A 1 163 ? 0.171 0.453 0.000 1.00 98.38 163 VAL A C 1
ATOM 1291 O O . VAL A 1 163 ? -0.235 -0.402 0.791 1.00 98.38 163 VAL A O 1
ATOM 1294 N N . ASN A 1 164 ? -0.634 1.376 -0.534 1.00 98.25 164 ASN A N 1
ATOM 1295 C CA . ASN A 1 164 ? -2.056 1.491 -0.220 1.00 98.25 164 ASN A CA 1
ATOM 1296 C C . ASN A 1 164 ? -2.833 0.219 -0.599 1.00 98.25 164 ASN A C 1
ATOM 1298 O O . ASN A 1 164 ? -3.513 -0.390 0.232 1.00 98.25 164 ASN A O 1
ATOM 1302 N N . GLY A 1 165 ? -2.698 -0.228 -1.849 1.00 98.50 165 GLY A N 1
ATOM 1303 C CA . GLY A 1 165 ? -3.311 -1.444 -2.371 1.00 98.50 165 GLY A CA 1
ATOM 1304 C C . GLY A 1 165 ? -2.900 -2.688 -1.590 1.00 98.50 165 GLY A C 1
ATOM 1305 O O . GLY A 1 165 ? -3.750 -3.525 -1.288 1.00 98.50 165 GLY A O 1
ATOM 1306 N N . TYR A 1 166 ? -1.629 -2.793 -1.193 1.00 98.81 166 TYR A N 1
ATOM 1307 C CA . TYR A 1 166 ? -1.144 -3.904 -0.375 1.00 98.81 166 TYR A CA 1
ATOM 1308 C C . TYR A 1 166 ? -1.793 -3.936 1.014 1.00 98.81 166 TYR A C 1
ATOM 1310 O O . TYR A 1 166 ? -2.248 -4.995 1.441 1.00 98.81 166 TYR A O 1
ATOM 1318 N N . LEU A 1 167 ? -1.898 -2.803 1.715 1.00 98.81 167 LEU A N 1
ATOM 1319 C CA . LEU A 1 167 ? -2.550 -2.757 3.031 1.00 98.81 167 LEU A CA 1
ATOM 1320 C C . LEU A 1 167 ? -4.035 -3.116 2.948 1.00 98.81 167 LEU A C 1
ATOM 1322 O O . LEU A 1 167 ? -4.529 -3.878 3.778 1.00 98.81 167 LEU A O 1
ATOM 1326 N N . LYS A 1 168 ? -4.731 -2.644 1.910 1.00 98.69 168 LYS A N 1
ATOM 1327 C CA . LYS A 1 168 ? -6.126 -3.023 1.650 1.00 98.69 168 LYS A CA 1
ATOM 1328 C C . LYS A 1 168 ? -6.274 -4.502 1.332 1.00 98.69 168 LYS A C 1
ATOM 1330 O O . LYS A 1 168 ? -7.186 -5.136 1.861 1.00 98.69 168 LYS A O 1
ATOM 1335 N N . PHE A 1 169 ? -5.364 -5.066 0.542 1.00 98.81 169 PHE A N 1
ATOM 1336 C CA . PHE A 1 169 ? -5.332 -6.499 0.274 1.00 98.81 169 PHE A CA 1
ATOM 1337 C C . PHE A 1 169 ? -5.126 -7.299 1.566 1.00 98.81 169 PHE A C 1
ATOM 1339 O O . PHE A 1 169 ? -5.873 -8.237 1.829 1.00 98.81 169 PHE A O 1
ATOM 1346 N N . ARG A 1 170 ? -4.188 -6.887 2.426 1.00 98.81 170 ARG A N 1
ATOM 1347 C CA . ARG A 1 170 ? -3.966 -7.517 3.736 1.00 98.81 170 ARG A CA 1
ATOM 1348 C C . ARG A 1 170 ? -5.167 -7.401 4.673 1.00 98.81 170 ARG A C 1
ATOM 1350 O O . ARG A 1 170 ? -5.400 -8.323 5.447 1.00 98.81 170 ARG A O 1
ATOM 1357 N N . ALA A 1 171 ? -5.903 -6.295 4.604 1.00 98.75 171 ALA A N 1
ATOM 1358 C CA . ALA A 1 171 ? -7.063 -6.044 5.447 1.00 98.75 171 ALA A CA 1
ATOM 1359 C C . ALA A 1 171 ? -8.326 -6.778 4.968 1.00 98.75 171 ALA A C 1
ATOM 1361 O O . ALA A 1 171 ? -9.066 -7.299 5.793 1.00 98.75 171 ALA A O 1
ATOM 1362 N N . THR A 1 172 ? -8.579 -6.819 3.657 1.00 98.81 172 THR A N 1
ATOM 1363 C CA . THR A 1 172 ? -9.884 -7.210 3.078 1.00 98.81 172 THR A CA 1
ATOM 1364 C C . THR A 1 172 ? -9.830 -8.410 2.135 1.00 98.81 172 THR A C 1
ATOM 1366 O O . THR A 1 172 ? -10.870 -8.933 1.750 1.00 98.81 172 THR A O 1
ATOM 1369 N N . GLY A 1 173 ? -8.641 -8.824 1.693 1.00 98.50 173 GLY A N 1
ATOM 1370 C CA . GLY A 1 173 ? -8.471 -9.773 0.589 1.00 98.50 173 GLY A CA 1
ATOM 1371 C C . GLY A 1 173 ? -8.732 -9.175 -0.802 1.00 98.50 173 GLY A C 1
ATOM 1372 O O . GLY A 1 173 ? -8.450 -9.825 -1.807 1.00 98.50 173 GLY A O 1
ATOM 1373 N N . HIS A 1 174 ? -9.214 -7.931 -0.904 1.00 98.62 174 HIS A N 1
ATOM 1374 C CA . HIS A 1 174 ? -9.456 -7.268 -2.183 1.00 98.62 174 HIS A CA 1
ATOM 1375 C C . HIS A 1 174 ? -8.218 -6.516 -2.677 1.00 98.62 174 HIS A C 1
ATOM 1377 O O . HIS A 1 174 ? -7.634 -5.687 -1.979 1.00 98.62 174 HIS A O 1
ATOM 1383 N N . LYS A 1 175 ? -7.843 -6.780 -3.931 1.00 98.62 175 LYS A N 1
ATOM 1384 C CA . LYS A 1 175 ? -6.772 -6.075 -4.643 1.00 98.62 175 LYS A CA 1
ATOM 1385 C C . LYS A 1 175 ? -7.401 -4.914 -5.404 1.00 98.62 175 LYS A C 1
ATOM 1387 O O . LYS A 1 175 ? -8.201 -5.138 -6.309 1.00 98.62 175 LYS A O 1
ATOM 1392 N N . VAL A 1 176 ? -7.049 -3.690 -5.027 1.00 98.50 176 VAL A N 1
ATOM 1393 C CA . VAL A 1 176 ? -7.547 -2.449 -5.641 1.00 98.50 176 VAL A CA 1
ATOM 1394 C C . VAL A 1 176 ? -6.418 -1.428 -5.745 1.00 98.50 176 VAL A C 1
ATOM 1396 O O . VAL A 1 176 ? -5.444 -1.508 -4.997 1.00 98.50 176 VAL A O 1
ATOM 1399 N N . PHE A 1 177 ? -6.574 -0.456 -6.638 1.00 97.94 177 PHE A N 1
ATOM 1400 C CA . PHE A 1 177 ? -5.662 0.672 -6.805 1.00 97.94 177 PHE A CA 1
ATOM 1401 C C . PHE A 1 177 ? -6.418 1.978 -6.571 1.00 97.94 177 PHE A C 1
ATOM 1403 O O . PHE A 1 177 ? -7.459 2.204 -7.184 1.00 97.94 177 PHE A O 1
ATOM 1410 N N . GLU A 1 178 ? -5.945 2.835 -5.672 1.00 97.88 178 GLU A N 1
ATOM 1411 C CA . GLU A 1 178 ? -6.636 4.099 -5.392 1.00 97.88 178 GLU A CA 1
ATOM 1412 C C . GLU A 1 178 ? -6.155 5.216 -6.325 1.00 97.88 178 GLU A C 1
ATOM 1414 O O . GLU A 1 178 ? -5.042 5.166 -6.844 1.00 97.88 178 GLU A O 1
ATOM 1419 N N . TRP A 1 179 ? -7.027 6.179 -6.625 1.00 97.44 179 TRP A N 1
ATOM 1420 C CA . TRP A 1 179 ? -6.798 7.202 -7.644 1.00 97.44 179 TRP A CA 1
ATOM 1421 C C . TRP A 1 179 ? -5.556 8.075 -7.426 1.00 97.44 179 TRP A C 1
ATOM 1423 O O . TRP A 1 179 ? -4.918 8.409 -8.427 1.00 97.44 179 TRP A O 1
ATOM 1433 N N . SER A 1 180 ? -5.183 8.452 -6.199 1.00 95.25 180 SER A N 1
ATOM 1434 C CA . SER A 1 180 ? -3.951 9.224 -5.982 1.00 95.25 180 SER A CA 1
ATOM 1435 C C . SER A 1 180 ? -2.713 8.382 -6.292 1.00 95.25 180 SER A C 1
ATOM 1437 O O . SER A 1 180 ? -1.866 8.830 -7.063 1.00 95.25 180 SER A O 1
ATOM 1439 N N . GLY A 1 181 ? -2.676 7.127 -5.834 1.00 95.25 181 GLY A N 1
ATOM 1440 C CA . GLY A 1 181 ? -1.604 6.184 -6.179 1.00 95.25 181 GLY A CA 1
ATOM 1441 C C . GLY A 1 181 ? -1.559 5.877 -7.673 1.00 95.25 181 GLY A C 1
ATOM 1442 O O . GLY A 1 181 ? -0.492 5.823 -8.295 1.00 95.25 181 GLY A O 1
ATOM 1443 N N . ALA A 1 182 ? -2.725 5.768 -8.309 1.00 96.00 182 ALA A N 1
ATOM 1444 C CA . ALA A 1 182 ? -2.828 5.570 -9.748 1.00 96.00 182 ALA A CA 1
ATOM 1445 C C . ALA A 1 182 ? -2.219 6.746 -10.532 1.00 96.00 182 ALA A C 1
ATOM 1447 O O . ALA A 1 182 ? -1.654 6.533 -11.609 1.00 96.00 182 ALA A O 1
ATOM 1448 N N . CYS A 1 183 ? -2.271 7.977 -10.004 1.00 93.25 183 CYS A N 1
ATOM 1449 C CA . CYS A 1 183 ? -1.635 9.139 -10.635 1.00 93.25 183 CYS A CA 1
ATOM 1450 C C . CYS A 1 183 ? -0.118 8.965 -10.766 1.00 93.25 183 CYS A C 1
ATOM 1452 O O . CYS A 1 183 ? 0.432 9.334 -11.802 1.00 93.25 183 CYS A O 1
ATOM 1454 N N . SER A 1 184 ? 0.537 8.320 -9.798 1.00 91.31 184 SER A N 1
ATOM 1455 C CA . SER A 1 184 ? 1.962 7.976 -9.871 1.00 91.31 184 SER A CA 1
ATOM 1456 C C . SER A 1 184 ? 2.290 6.872 -10.882 1.00 91.31 184 SER A C 1
ATOM 1458 O O . SER A 1 184 ? 3.430 6.762 -11.329 1.00 91.31 184 SER A O 1
ATOM 1460 N N . TYR A 1 185 ? 1.309 6.046 -11.246 1.00 93.31 185 TYR A N 1
ATOM 1461 C CA . TYR A 1 185 ? 1.458 4.938 -12.195 1.00 93.31 185 TYR A CA 1
ATOM 1462 C C . TYR A 1 185 ? 1.073 5.313 -13.629 1.00 93.31 185 TYR A C 1
ATOM 1464 O O . TYR A 1 185 ? 1.530 4.671 -14.570 1.00 93.31 185 TYR A O 1
ATOM 1472 N N . GLY A 1 186 ? 0.240 6.338 -13.809 1.00 90.94 186 GLY A N 1
ATOM 1473 C CA . GLY A 1 186 ? -0.260 6.776 -15.108 1.00 90.94 186 GLY A CA 1
ATOM 1474 C C . GLY A 1 186 ? -1.779 6.747 -15.174 1.00 90.94 186 GLY A C 1
ATOM 1475 O O . GLY A 1 186 ? -2.359 5.904 -15.856 1.00 90.94 186 GLY A O 1
ATOM 1476 N N . PHE A 1 187 ? -2.430 7.681 -14.486 1.00 93.44 187 PHE A N 1
ATOM 1477 C CA . PHE A 1 187 ? -3.885 7.827 -14.454 1.00 93.44 187 PHE A CA 1
ATOM 1478 C C . PHE A 1 187 ? -4.350 9.018 -15.296 1.00 93.44 187 PHE A C 1
ATOM 1480 O O . PHE A 1 187 ? -3.785 10.109 -15.240 1.00 93.44 187 PHE A O 1
ATOM 1487 N N . ASN A 1 188 ? -5.418 8.828 -16.067 1.00 92.06 188 ASN A N 1
ATOM 1488 C CA . ASN A 1 188 ? -6.041 9.879 -16.855 1.00 92.06 188 ASN A CA 1
ATOM 1489 C C . ASN A 1 188 ? -7.188 10.526 -16.064 1.00 92.06 188 ASN A C 1
ATOM 1491 O O . ASN A 1 188 ? -8.296 9.992 -15.986 1.00 92.06 188 ASN A O 1
ATOM 1495 N N . LEU A 1 189 ? -6.950 11.732 -15.542 1.00 89.69 189 LEU A N 1
ATOM 1496 C CA . LEU A 1 189 ? -7.906 12.467 -14.704 1.00 89.69 189 LEU A CA 1
ATOM 1497 C C . LEU A 1 189 ? -9.261 12.752 -15.370 1.00 89.69 189 LEU A C 1
ATOM 1499 O O . LEU A 1 189 ? -10.250 12.909 -14.652 1.00 89.69 189 LEU A O 1
ATOM 1503 N N . LYS A 1 190 ? -9.320 12.846 -16.706 1.00 91.75 190 LYS A N 1
ATOM 1504 C CA . LYS A 1 190 ? -10.571 13.094 -17.443 1.00 91.75 190 LYS A CA 1
ATOM 1505 C C . LYS A 1 190 ? -11.370 11.808 -17.624 1.00 91.75 190 LYS A C 1
ATOM 1507 O O . LYS A 1 190 ? -12.573 11.805 -17.400 1.00 91.75 190 LYS A O 1
ATOM 1512 N N . LYS A 1 191 ? -10.695 10.726 -18.021 1.00 94.38 191 LYS A N 1
ATOM 1513 C CA . LYS A 1 191 ? -11.322 9.416 -18.259 1.00 94.38 191 LYS A CA 1
ATOM 1514 C C . LYS A 1 191 ? -11.594 8.638 -16.972 1.00 94.38 191 LYS A C 1
ATOM 1516 O O . LYS A 1 191 ? -12.387 7.709 -17.009 1.00 94.38 191 LYS A O 1
ATOM 1521 N N . LYS A 1 192 ? -10.946 9.021 -15.865 1.00 95.19 192 LYS A N 1
ATOM 1522 C CA . LYS A 1 192 ? -10.965 8.301 -14.584 1.00 95.19 192 LYS A CA 1
ATOM 1523 C C . LYS A 1 192 ? -10.543 6.832 -14.738 1.00 95.19 192 LYS A C 1
ATOM 1525 O O . LYS A 1 192 ? -11.110 5.948 -14.110 1.00 95.19 192 LYS A O 1
ATOM 1530 N N . ASP A 1 193 ? -9.550 6.600 -15.592 1.00 95.75 193 ASP A N 1
ATOM 1531 C CA . ASP A 1 193 ? -8.992 5.284 -15.919 1.00 95.75 193 ASP A CA 1
ATOM 1532 C C . ASP A 1 193 ? -7.488 5.430 -16.201 1.00 95.75 193 ASP A C 1
ATOM 1534 O O . ASP A 1 193 ? -6.969 6.540 -16.341 1.00 95.75 193 ASP A O 1
ATOM 1538 N N . TRP A 1 194 ? -6.782 4.316 -16.312 1.00 94.81 194 TRP A N 1
ATOM 1539 C CA . TRP A 1 194 ? -5.376 4.247 -16.676 1.00 94.81 194 TRP A CA 1
ATOM 1540 C C . TRP A 1 194 ? -5.066 4.905 -18.033 1.00 94.81 194 TRP A C 1
ATOM 1542 O O . TRP A 1 194 ? -5.747 4.693 -19.043 1.00 94.81 194 TRP A O 1
ATOM 1552 N N . GLU A 1 195 ? -3.961 5.646 -18.096 1.00 92.88 195 GLU A N 1
ATOM 1553 C CA . GLU A 1 195 ? -3.415 6.198 -19.331 1.00 92.88 195 GLU A CA 1
ATOM 1554 C C . GLU A 1 195 ? -2.630 5.122 -20.094 1.00 92.88 195 GLU A C 1
ATOM 1556 O O . GLU A 1 195 ? -1.424 4.927 -19.929 1.00 92.88 195 GLU A O 1
ATOM 1561 N N . ARG A 1 196 ? -3.343 4.396 -20.961 1.00 91.75 196 ARG A N 1
ATOM 1562 C CA . ARG A 1 196 ? -2.832 3.239 -21.720 1.00 91.75 196 ARG A CA 1
ATOM 1563 C C . ARG A 1 196 ? -1.565 3.536 -22.524 1.00 91.75 196 ARG A C 1
ATOM 1565 O O . ARG A 1 196 ? -0.789 2.614 -22.779 1.00 91.75 196 ARG A O 1
ATOM 1572 N N . MET A 1 197 ? -1.355 4.785 -22.943 1.00 89.44 197 MET A N 1
ATOM 1573 C CA . MET A 1 197 ? -0.157 5.173 -23.685 1.00 89.44 197 MET A CA 1
ATOM 1574 C C . MET A 1 197 ? 1.122 5.002 -22.847 1.00 89.44 197 MET A C 1
ATOM 1576 O O . MET A 1 197 ? 2.101 4.458 -23.358 1.00 89.44 197 MET A O 1
ATOM 1580 N N . LEU A 1 198 ? 1.090 5.339 -21.552 1.00 87.88 198 LEU A N 1
ATOM 1581 C CA . LEU A 1 198 ? 2.246 5.206 -20.655 1.00 87.88 198 LEU A CA 1
ATOM 1582 C C . LEU A 1 198 ? 2.653 3.739 -20.453 1.00 87.88 198 LEU A C 1
ATOM 1584 O O . LEU A 1 198 ? 3.834 3.398 -20.527 1.00 87.88 198 LEU A O 1
ATOM 1588 N N . PHE A 1 199 ? 1.673 2.847 -20.296 1.00 92.06 199 PHE A N 1
ATOM 1589 C CA . PHE A 1 199 ? 1.915 1.406 -20.162 1.00 92.06 199 PHE A CA 1
ATOM 1590 C C . PHE A 1 199 ? 2.417 0.764 -21.461 1.00 92.06 199 PHE A C 1
ATOM 1592 O O . PHE A 1 199 ? 3.263 -0.131 -21.436 1.00 92.06 199 PHE A O 1
ATOM 1599 N N . ARG A 1 200 ? 1.962 1.256 -22.621 1.00 91.25 200 ARG A N 1
ATOM 1600 C CA . ARG A 1 200 ? 2.503 0.827 -23.919 1.00 91.25 200 ARG A CA 1
ATOM 1601 C C . ARG A 1 200 ? 3.977 1.212 -24.066 1.00 91.25 200 ARG A C 1
ATOM 1603 O O . ARG A 1 200 ? 4.752 0.399 -24.559 1.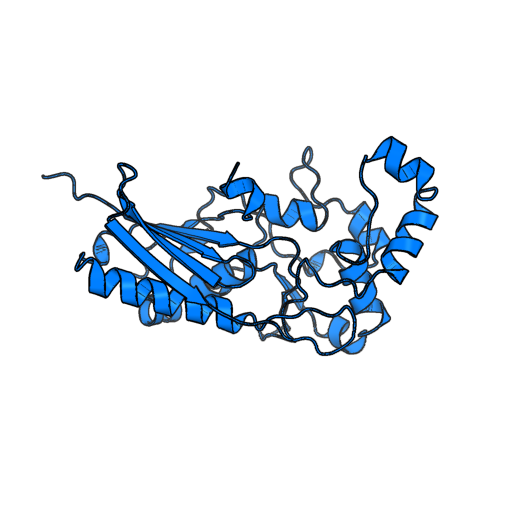00 91.25 200 ARG A O 1
ATOM 1610 N N . ILE A 1 201 ? 4.362 2.410 -23.618 1.00 87.00 201 ILE A N 1
ATOM 1611 C CA . ILE A 1 201 ? 5.752 2.894 -23.656 1.00 87.00 201 ILE A CA 1
ATOM 1612 C C . ILE A 1 201 ? 6.657 2.076 -22.727 1.00 87.00 201 ILE A C 1
ATOM 1614 O O . ILE A 1 201 ? 7.734 1.643 -23.143 1.00 87.00 201 ILE A O 1
ATOM 1618 N N . SER A 1 202 ? 6.234 1.816 -21.484 1.00 89.38 202 SER A N 1
ATOM 1619 C CA . SER A 1 202 ? 7.019 0.962 -20.579 1.00 89.38 202 SER A CA 1
ATOM 1620 C C . SER A 1 202 ? 7.087 -0.486 -21.069 1.00 89.38 202 SER A C 1
ATOM 1622 O O . SER A 1 202 ? 8.038 -1.204 -20.755 1.00 89.38 202 SER A O 1
ATOM 1624 N N . GLY A 1 203 ? 6.110 -0.908 -21.877 1.00 92.69 203 GLY A N 1
ATOM 1625 C CA . GLY A 1 203 ? 5.906 -2.295 -22.272 1.00 92.69 203 GLY A CA 1
ATOM 1626 C C . GLY A 1 203 ? 5.273 -3.126 -21.155 1.00 92.69 203 GLY A C 1
ATOM 1627 O O . GLY A 1 203 ? 5.269 -4.354 -21.248 1.00 92.69 203 GLY A O 1
ATOM 1628 N N . PHE A 1 204 ? 4.775 -2.487 -20.097 1.00 95.06 204 PHE A N 1
ATOM 1629 C CA . PHE A 1 204 ? 4.130 -3.153 -18.979 1.00 95.06 204 PHE A CA 1
ATOM 1630 C C . PHE A 1 204 ? 2.699 -3.566 -19.340 1.00 95.06 204 PHE A C 1
ATOM 1632 O O . PHE A 1 204 ? 1.897 -2.768 -19.823 1.00 95.06 204 PHE A O 1
ATOM 1639 N N . ASP A 1 205 ? 2.364 -4.826 -19.082 1.00 96.12 205 ASP A N 1
ATOM 1640 C CA . ASP A 1 205 ? 1.006 -5.340 -19.203 1.00 96.12 205 ASP A CA 1
ATOM 1641 C C . ASP A 1 205 ? 0.091 -4.790 -18.101 1.00 96.12 205 ASP A C 1
ATOM 1643 O O . ASP A 1 205 ? 0.081 -5.270 -16.968 1.00 96.12 205 ASP A O 1
ATOM 1647 N N . ILE A 1 206 ? -0.725 -3.806 -18.478 1.00 95.38 206 ILE A N 1
ATOM 1648 C CA . ILE A 1 206 ? -1.734 -3.158 -17.632 1.00 95.38 206 ILE A CA 1
ATOM 1649 C C . ILE A 1 206 ? -2.702 -4.139 -16.953 1.00 95.38 206 ILE A C 1
ATOM 1651 O O . ILE A 1 206 ? -3.258 -3.809 -15.913 1.00 95.38 206 ILE A O 1
ATOM 1655 N N . LYS A 1 207 ? -2.895 -5.358 -17.481 1.00 96.75 207 LYS A N 1
ATOM 1656 C CA . LYS A 1 207 ? -3.765 -6.368 -16.851 1.00 96.75 207 LYS A CA 1
ATOM 1657 C C . LYS A 1 207 ? -3.246 -6.854 -15.495 1.00 96.75 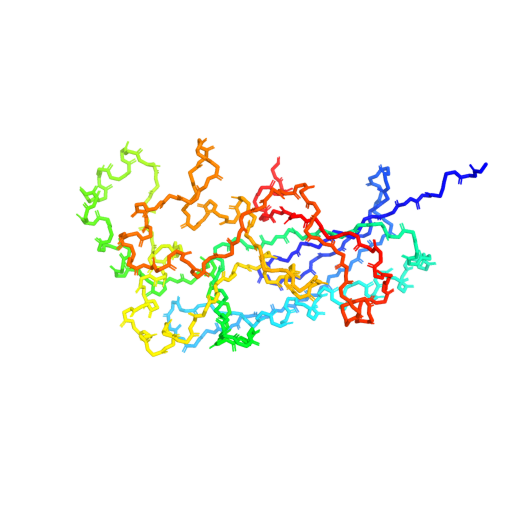207 LYS A C 1
ATOM 1659 O O . LYS A 1 207 ? -3.996 -7.486 -14.763 1.00 96.75 207 LYS A O 1
ATOM 1664 N N . LYS A 1 208 ? -1.981 -6.571 -15.169 1.00 97.75 208 LYS A N 1
ATOM 1665 C CA . LYS A 1 208 ? -1.380 -6.830 -13.852 1.00 97.75 208 LYS A CA 1
ATOM 1666 C C . LYS A 1 208 ? -1.746 -5.760 -12.816 1.00 97.75 208 LYS A C 1
ATOM 1668 O O . LYS A 1 208 ? -1.343 -5.888 -11.664 1.00 97.75 208 LYS A O 1
ATOM 1673 N N . LEU A 1 209 ? -2.461 -4.700 -13.204 1.00 97.88 209 LEU A N 1
ATOM 1674 C CA . LEU A 1 209 ? -2.971 -3.697 -12.273 1.00 97.88 209 LEU A CA 1
ATOM 1675 C C . LEU A 1 209 ? -4.407 -4.041 -11.846 1.00 97.88 209 LEU A C 1
ATOM 1677 O O . LEU A 1 209 ? -5.238 -4.358 -12.702 1.00 97.88 209 LEU A O 1
ATOM 1681 N N . PRO A 1 210 ? -4.713 -3.968 -10.542 1.00 97.12 210 PRO A N 1
ATOM 1682 C CA . PRO A 1 210 ? -6.064 -4.137 -10.032 1.00 97.12 210 PRO A CA 1
ATOM 1683 C C . PRO A 1 210 ? -7.067 -3.066 -10.510 1.00 97.12 210 PRO A C 1
ATOM 1685 O O . PRO A 1 210 ? -6.675 -2.022 -11.043 1.00 97.12 210 PRO A O 1
ATOM 1688 N N . PRO A 1 211 ? -8.374 -3.289 -10.266 1.00 97.69 211 PRO A N 1
ATOM 1689 C CA . PRO A 1 211 ? -9.413 -2.280 -10.456 1.00 97.69 211 PRO A CA 1
ATOM 1690 C C . PRO A 1 211 ? -9.172 -1.006 -9.640 1.00 97.69 211 PRO A C 1
ATOM 1692 O O . PRO A 1 211 ? -8.635 -1.047 -8.532 1.00 97.69 211 PRO A O 1
ATOM 1695 N N . LEU A 1 212 ? -9.621 0.122 -10.191 1.00 98.31 212 LEU A N 1
ATOM 1696 C CA . LEU A 1 212 ? -9.489 1.443 -9.583 1.00 98.31 212 LEU A CA 1
ATOM 1697 C C . LEU A 1 212 ? -10.624 1.730 -8.589 1.00 98.31 212 LEU A C 1
ATOM 1699 O O . LEU A 1 212 ? -11.778 1.408 -8.868 1.00 98.31 212 LEU A O 1
ATOM 1703 N N . VAL A 1 213 ? -10.307 2.405 -7.483 1.00 98.31 213 VAL A N 1
ATOM 1704 C CA . VAL A 1 213 ? -11.264 2.885 -6.466 1.00 98.31 213 VAL A CA 1
ATOM 1705 C C . VAL A 1 213 ? -10.978 4.338 -6.081 1.00 98.31 213 VAL A C 1
ATOM 1707 O O . VAL A 1 213 ? -9.854 4.815 -6.239 1.00 98.31 213 VAL A O 1
ATOM 1710 N N . ARG A 1 214 ? -11.985 5.047 -5.568 1.00 98.00 214 ARG A N 1
ATOM 1711 C CA . ARG A 1 214 ? -11.837 6.390 -4.986 1.00 98.00 214 ARG A CA 1
ATOM 1712 C C . ARG A 1 214 ? -11.420 6.304 -3.527 1.00 98.00 214 ARG A C 1
ATOM 1714 O O . ARG A 1 214 ? -11.689 5.310 -2.856 1.00 98.00 214 ARG A O 1
ATOM 1721 N N . SER A 1 215 ? -10.897 7.404 -3.001 1.00 97.44 215 SER A N 1
ATOM 1722 C CA . SER A 1 215 ? -10.473 7.499 -1.603 1.00 97.44 215 SER A CA 1
ATOM 1723 C C . SER A 1 215 ? -11.588 7.213 -0.592 1.00 97.44 215 SER A C 1
ATOM 1725 O O . SER A 1 215 ? -11.347 6.627 0.461 1.00 97.44 215 SER A O 1
ATOM 1727 N N . THR A 1 216 ? -12.822 7.593 -0.927 1.00 97.12 216 THR A N 1
ATOM 1728 C CA . THR A 1 216 ? -14.006 7.449 -0.067 1.00 97.12 216 THR A CA 1
ATOM 1729 C C . THR A 1 216 ? -14.798 6.167 -0.312 1.00 97.12 216 THR A C 1
ATOM 1731 O O . THR A 1 216 ? -15.797 5.942 0.367 1.00 97.12 216 THR A O 1
ATOM 1734 N N . ASP A 1 217 ? -14.414 5.348 -1.293 1.00 98.50 217 ASP A N 1
ATOM 1735 C CA . ASP A 1 217 ? -15.130 4.104 -1.570 1.00 98.50 217 ASP A CA 1
ATOM 1736 C C . ASP A 1 217 ? -14.869 3.095 -0.445 1.00 98.50 217 ASP A C 1
ATOM 1738 O O . ASP A 1 217 ? -13.750 2.987 0.061 1.00 98.50 217 ASP A O 1
ATOM 1742 N N . VAL A 1 218 ? -15.892 2.322 -0.073 1.00 98.62 218 VAL A N 1
ATOM 1743 C CA . VAL A 1 218 ? -15.720 1.167 0.814 1.00 98.62 218 VAL A CA 1
ATOM 1744 C C . VAL A 1 218 ? -15.193 0.008 -0.022 1.00 98.62 218 VAL A C 1
ATOM 1746 O O . VAL A 1 218 ? -15.883 -0.508 -0.898 1.00 98.62 218 VAL A O 1
ATOM 1749 N N . VAL A 1 219 ? -13.960 -0.402 0.254 1.00 98.62 219 VAL A N 1
ATOM 1750 C CA . VAL A 1 219 ? -13.264 -1.479 -0.463 1.00 98.62 219 VAL A CA 1
ATOM 1751 C C . VAL A 1 219 ? -13.752 -2.842 0.009 1.00 98.62 219 VAL A C 1
ATOM 1753 O O . VAL A 1 219 ? -13.813 -3.790 -0.768 1.00 98.62 219 VAL A O 1
ATOM 1756 N N . GLY A 1 220 ? -14.114 -2.946 1.283 1.00 98.56 220 GLY A N 1
ATOM 1757 C CA . GLY A 1 220 ? -14.625 -4.160 1.899 1.00 98.56 220 GLY A CA 1
ATOM 1758 C C . GLY A 1 220 ? -14.631 -4.025 3.411 1.00 98.56 220 GLY A C 1
ATOM 1759 O O . GLY A 1 220 ? -14.512 -2.922 3.950 1.00 98.56 220 GLY A O 1
ATOM 1760 N N . THR A 1 221 ? -14.739 -5.153 4.094 1.00 98.75 221 THR A N 1
ATOM 1761 C CA . THR A 1 221 ? -14.547 -5.228 5.539 1.00 98.75 221 THR A CA 1
ATOM 1762 C C . THR A 1 221 ? -13.359 -6.123 5.869 1.00 98.75 221 THR A C 1
ATOM 1764 O O . THR A 1 221 ? -12.787 -6.760 4.979 1.00 98.75 221 THR A O 1
ATOM 1767 N N . LEU A 1 222 ? -12.943 -6.131 7.135 1.00 98.81 222 LEU A N 1
ATOM 1768 C CA . LEU A 1 222 ? -11.820 -6.958 7.566 1.00 98.81 222 LEU A CA 1
ATOM 1769 C C . LEU A 1 222 ? -12.085 -8.443 7.296 1.00 98.81 222 LEU A C 1
ATOM 1771 O O . LEU A 1 222 ? -13.146 -8.959 7.652 1.00 98.81 222 LEU A O 1
ATOM 1775 N N . THR A 1 223 ? -11.092 -9.148 6.745 1.00 98.81 223 THR A N 1
ATOM 1776 C CA . THR A 1 223 ? -11.110 -10.614 6.766 1.00 98.81 223 THR A CA 1
ATOM 1777 C C . THR A 1 223 ? -11.049 -11.110 8.207 1.00 98.81 223 THR A C 1
ATOM 1779 O O . THR A 1 223 ? -10.644 -10.385 9.123 1.00 98.81 223 THR A O 1
ATOM 1782 N N . ARG A 1 224 ? -11.402 -12.378 8.425 1.00 98.62 224 ARG A N 1
ATOM 1783 C CA . ARG A 1 224 ? -11.280 -12.999 9.745 1.00 98.62 224 ARG A CA 1
ATOM 1784 C C . ARG A 1 224 ? -9.848 -12.917 10.276 1.00 98.62 224 ARG A C 1
ATOM 1786 O O . ARG A 1 224 ? -9.657 -12.532 11.424 1.00 98.62 224 ARG A O 1
ATOM 1793 N N . GLU A 1 225 ? -8.853 -13.213 9.442 1.00 98.62 225 GLU A N 1
ATOM 1794 C CA . GLU A 1 225 ? -7.441 -13.183 9.838 1.00 98.62 225 GLU A CA 1
ATOM 1795 C C . GLU A 1 225 ? -6.992 -11.762 10.205 1.00 98.62 225 GLU A C 1
ATOM 1797 O O . GLU A 1 225 ? -6.274 -11.567 11.186 1.00 98.62 225 GLU A O 1
ATOM 1802 N N . ALA A 1 226 ? -7.429 -10.755 9.443 1.00 98.75 226 ALA A N 1
ATOM 1803 C CA . ALA A 1 226 ? -7.102 -9.362 9.716 1.00 98.75 226 ALA A CA 1
ATOM 1804 C C . ALA A 1 226 ? -7.782 -8.858 11.000 1.00 98.75 226 ALA A C 1
ATOM 1806 O O . ALA A 1 226 ? -7.126 -8.238 11.837 1.00 98.75 226 ALA A O 1
ATOM 1807 N N . ALA A 1 227 ? -9.067 -9.169 11.192 1.00 98.69 227 ALA A N 1
ATOM 1808 C CA . ALA A 1 227 ? -9.823 -8.839 12.398 1.00 98.69 227 ALA A CA 1
ATOM 1809 C C . ALA A 1 227 ? -9.197 -9.472 13.653 1.00 98.69 227 ALA A C 1
ATOM 1811 O O . ALA A 1 227 ? -8.957 -8.778 14.645 1.00 98.69 227 ALA A O 1
ATOM 1812 N N . GLU A 1 228 ? -8.846 -10.762 13.582 1.00 98.62 228 GLU A N 1
ATOM 1813 C CA . GLU A 1 228 ? -8.141 -11.485 14.643 1.0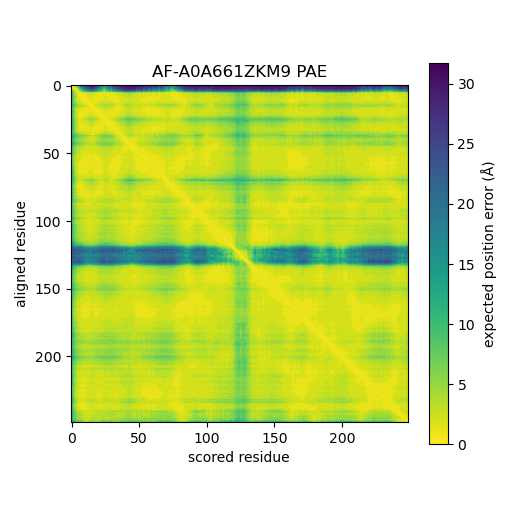0 98.62 228 GLU A CA 1
ATOM 1814 C C . GLU A 1 228 ? -6.767 -10.873 14.932 1.00 98.62 228 GLU A C 1
ATOM 1816 O O . GLU A 1 228 ? -6.420 -10.707 16.097 1.00 98.62 228 GLU A O 1
ATOM 1821 N N . ALA A 1 229 ? -5.991 -10.481 13.916 1.00 98.69 229 ALA A N 1
ATOM 1822 C CA . ALA A 1 229 ? -4.690 -9.845 14.117 1.00 98.69 229 ALA A CA 1
ATOM 1823 C C . ALA A 1 229 ? -4.820 -8.466 14.787 1.00 98.69 229 ALA A C 1
ATOM 1825 O O . ALA A 1 229 ? -4.101 -8.173 15.746 1.00 98.69 229 ALA A O 1
ATOM 1826 N N . LEU A 1 230 ? -5.770 -7.645 14.336 1.00 98.62 230 LEU A N 1
ATOM 1827 C CA . LEU A 1 230 ? -5.976 -6.268 14.795 1.00 98.62 230 LEU A CA 1
ATOM 1828 C C . LEU A 1 230 ? -6.699 -6.172 16.144 1.00 98.62 230 LEU A C 1
ATOM 1830 O O . LEU A 1 230 ? -6.513 -5.194 16.862 1.00 98.62 230 LEU A O 1
ATOM 1834 N N . GLY A 1 231 ? -7.480 -7.187 16.521 1.00 98.06 231 GLY A N 1
ATOM 1835 C CA . GLY A 1 231 ? -8.334 -7.136 17.711 1.00 98.06 231 GLY A CA 1
ATOM 1836 C C . GLY A 1 231 ? -9.623 -6.360 17.479 1.00 98.06 231 GLY A C 1
ATOM 1837 O O . GLY A 1 231 ? -10.112 -5.700 18.390 1.00 98.06 231 GLY A O 1
ATOM 1838 N N . LEU A 1 232 ? -10.132 -6.410 16.251 1.00 98.12 232 LEU A N 1
ATOM 1839 C CA . LEU A 1 232 ? -11.290 -5.651 15.794 1.00 98.12 232 LEU A CA 1
ATOM 1840 C C . LEU A 1 232 ? -12.410 -6.589 15.337 1.00 98.12 232 LEU A C 1
ATOM 1842 O O . LEU A 1 232 ? -12.215 -7.792 15.170 1.00 98.12 232 LEU A O 1
ATOM 1846 N N . SER A 1 233 ? -13.592 -6.022 15.109 1.00 96.38 233 SER A N 1
ATOM 1847 C CA . SER A 1 233 ? -14.707 -6.731 14.478 1.00 96.38 233 SER A CA 1
ATOM 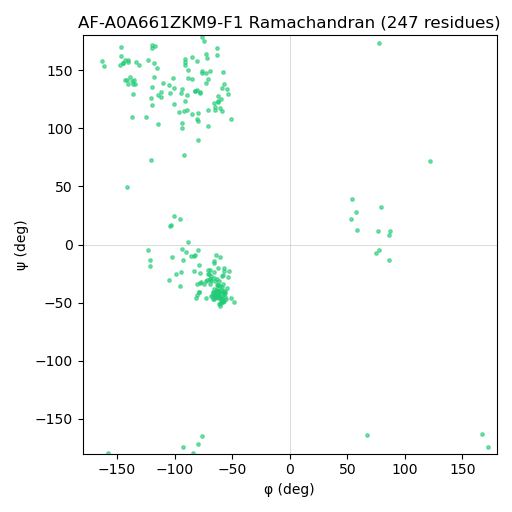1848 C C . SER A 1 233 ? -14.506 -6.858 12.963 1.00 96.38 233 SER A C 1
ATOM 1850 O O . SER A 1 233 ? -14.004 -5.937 12.321 1.00 96.38 233 SER A O 1
ATOM 1852 N N . GLN A 1 234 ? -14.998 -7.947 12.360 1.00 97.75 234 GLN A N 1
ATOM 1853 C CA . GLN A 1 234 ? -15.088 -8.088 10.896 1.00 97.75 234 GLN A CA 1
ATOM 1854 C C . GLN A 1 234 ? -16.041 -7.070 10.247 1.00 97.75 234 GLN A C 1
ATOM 1856 O O . GLN A 1 234 ? -16.072 -6.970 9.028 1.00 97.75 234 GLN A O 1
ATOM 1861 N N . ASN A 1 235 ? -16.805 -6.307 11.035 1.00 96.75 235 ASN A N 1
ATOM 1862 C CA . ASN A 1 235 ? -17.707 -5.269 10.531 1.00 96.75 235 ASN A CA 1
ATOM 1863 C C . ASN A 1 235 ? -17.000 -3.935 10.232 1.00 96.75 235 ASN A C 1
ATOM 1865 O O . ASN A 1 235 ? -17.629 -3.047 9.660 1.00 96.75 235 ASN A O 1
ATOM 1869 N N . VAL A 1 236 ? -15.728 -3.772 10.622 1.00 98.44 236 VAL A N 1
ATOM 1870 C CA . VAL A 1 236 ? -14.965 -2.546 10.339 1.00 98.44 236 VAL A CA 1
ATOM 1871 C C . VAL A 1 236 ? -14.830 -2.379 8.828 1.00 98.44 236 VAL A C 1
ATOM 1873 O O . VAL A 1 236 ? -14.293 -3.255 8.146 1.00 98.44 236 VAL A O 1
ATOM 1876 N N . GLN A 1 237 ? -15.305 -1.246 8.312 1.00 98.62 237 GLN A N 1
ATOM 1877 C CA . GLN A 1 237 ? -15.225 -0.913 6.892 1.00 98.62 237 GLN A CA 1
ATOM 1878 C C . GLN A 1 237 ? -13.838 -0.370 6.544 1.00 98.62 237 GLN A C 1
ATOM 1880 O O . GLN A 1 237 ? -13.318 0.510 7.228 1.00 98.62 237 GLN A O 1
ATOM 1885 N N . ILE A 1 238 ? -13.250 -0.871 5.460 1.00 98.81 238 ILE A N 1
ATOM 1886 C CA . ILE A 1 238 ? -11.966 -0.396 4.943 1.00 98.81 238 ILE A CA 1
ATOM 1887 C C . ILE A 1 238 ? -12.226 0.532 3.765 1.00 98.81 238 ILE A C 1
ATOM 1889 O O . ILE A 1 238 ? -12.833 0.126 2.771 1.00 98.81 238 ILE A O 1
ATOM 1893 N N . PHE A 1 239 ? -11.766 1.773 3.880 1.00 98.69 239 PHE A N 1
ATOM 1894 C CA . PHE A 1 239 ? -11.935 2.794 2.848 1.00 98.69 239 PHE A CA 1
ATOM 1895 C C . PHE A 1 239 ? -10.762 2.811 1.864 1.00 98.69 239 PHE A C 1
ATOM 1897 O O . PHE A 1 239 ? -9.666 2.335 2.169 1.00 98.69 239 PHE A O 1
ATOM 1904 N N . GLY A 1 240 ? -10.995 3.378 0.679 1.00 98.12 240 GLY A N 1
ATOM 1905 C CA . GLY A 1 240 ? -9.993 3.509 -0.378 1.00 98.12 240 GLY A CA 1
ATOM 1906 C C . GLY A 1 240 ? -8.709 4.201 0.079 1.00 98.12 240 GLY A C 1
ATOM 1907 O O . GLY A 1 240 ? -7.631 3.757 -0.319 1.00 98.12 240 GLY A O 1
ATOM 1908 N N . GLY A 1 241 ? -8.822 5.215 0.943 1.00 97.06 241 GLY A N 1
ATOM 1909 C CA . GLY A 1 241 ? -7.682 5.982 1.446 1.00 97.06 241 GLY A CA 1
ATOM 1910 C C . GLY A 1 241 ? -7.012 6.811 0.354 1.00 97.06 241 GLY A C 1
ATOM 1911 O O . GLY A 1 241 ? -7.595 7.037 -0.695 1.00 97.06 241 GLY A O 1
ATOM 1912 N N . CYS A 1 242 ? -5.801 7.293 0.582 1.00 95.56 242 CYS A N 1
ATOM 1913 C CA . CYS A 1 242 ? -5.036 8.005 -0.445 1.00 95.56 242 CYS A CA 1
ATOM 1914 C C . CYS A 1 242 ? -3.542 7.955 -0.121 1.00 95.56 242 CYS A C 1
ATOM 1916 O O . CYS A 1 242 ? -3.128 7.331 0.854 1.00 95.56 242 CYS A O 1
ATOM 1918 N N . ASP A 1 243 ? -2.720 8.573 -0.951 1.00 95.56 243 ASP A N 1
ATOM 1919 C CA . ASP A 1 243 ? -1.305 8.754 -0.667 1.00 95.56 243 ASP A CA 1
ATOM 1920 C C . ASP A 1 243 ? -1.072 9.944 0.272 1.00 95.56 243 ASP A C 1
ATOM 1922 O O . ASP A 1 243 ? -1.883 10.871 0.380 1.00 95.56 243 ASP A O 1
ATOM 1926 N N . ASP A 1 244 ? 0.073 9.908 0.945 1.00 93.25 244 ASP A N 1
ATOM 1927 C CA . ASP A 1 244 ? 0.489 10.835 1.994 1.00 93.25 244 ASP A CA 1
ATOM 1928 C C . ASP A 1 244 ? 0.371 12.307 1.584 1.00 93.25 244 ASP A C 1
ATOM 1930 O O . ASP A 1 244 ? -0.217 13.111 2.310 1.00 93.25 244 ASP A O 1
ATOM 1934 N N . THR A 1 245 ? 0.831 12.643 0.383 1.00 91.62 245 THR A N 1
ATOM 1935 C CA . THR A 1 245 ? 0.832 14.006 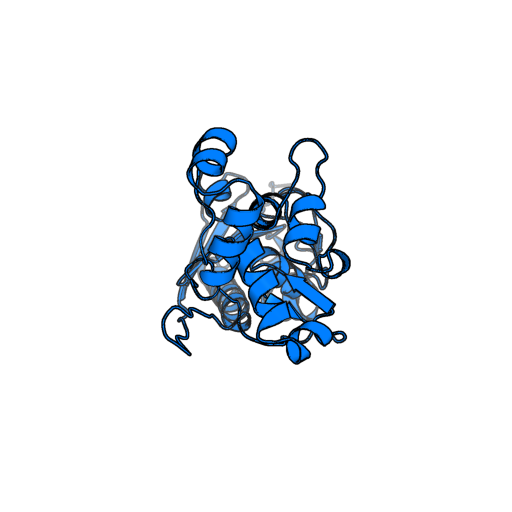-0.152 1.00 91.62 245 THR A CA 1
ATOM 1936 C C . THR A 1 245 ? -0.584 14.561 -0.300 1.00 91.62 245 THR A C 1
ATOM 1938 O O . THR A 1 245 ? -0.826 15.714 0.043 1.00 91.62 245 THR A O 1
ATOM 1941 N N . GLN A 1 246 ? -1.535 13.757 -0.786 1.00 92.56 246 GLN A N 1
ATOM 1942 C CA . GLN A 1 246 ? -2.932 14.174 -0.935 1.00 92.56 246 GLN A CA 1
ATOM 1943 C C . GLN A 1 246 ? -3.669 14.175 0.402 1.00 92.56 246 GLN A C 1
ATOM 1945 O O . GLN A 1 246 ? -4.556 14.995 0.593 1.00 92.56 246 GLN A O 1
ATOM 1950 N N . SER A 1 247 ? -3.314 13.275 1.321 1.00 90.62 2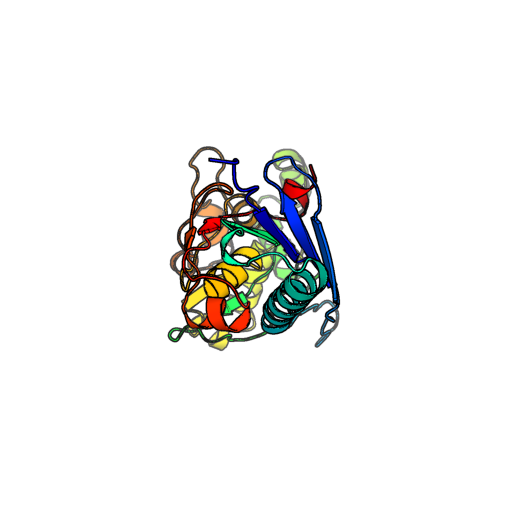47 SER A N 1
ATOM 1951 C CA . SER A 1 247 ? -3.920 13.237 2.655 1.00 90.62 247 SER A CA 1
ATOM 1952 C C . SER A 1 247 ? -3.541 14.438 3.530 1.00 90.62 247 SER A C 1
ATOM 1954 O O . SER A 1 247 ? -4.301 14.801 4.423 1.00 90.62 247 SER A O 1
ATOM 1956 N N . ALA A 1 248 ? -2.368 15.032 3.286 1.00 89.75 248 ALA A N 1
ATOM 1957 C CA . ALA A 1 248 ? -1.825 16.137 4.072 1.00 89.75 248 ALA A CA 1
ATOM 1958 C C . ALA A 1 248 ? -2.171 17.536 3.527 1.00 89.75 248 ALA A C 1
ATOM 1960 O O . ALA A 1 248 ? -1.922 18.520 4.225 1.00 89.75 248 ALA A O 1
ATOM 1961 N N . ALA A 1 249 ? -2.671 17.622 2.289 1.00 78.75 249 ALA A N 1
ATOM 1962 C CA . ALA A 1 249 ? -3.008 18.869 1.595 1.00 78.75 249 ALA A CA 1
ATOM 1963 C C . ALA A 1 249 ? -4.379 19.418 2.014 1.00 78.75 249 ALA A C 1
ATOM 1965 O O . ALA A 1 249 ? -4.483 20.661 2.130 1.00 78.75 249 ALA A O 1
#

Radius of gyration: 19.01 Å; Cα contacts (8 Å, |Δi|>4): 536; chains: 1; bounding box: 54×40×55 Å

Foldseek 3Di:
DPPLFAWEWEWEAEDFKIKIFIATPVGDTLDIDMDTDDWDPPDVLFTWGALVVSLVRLLVGLVVRCVVSVDDLARYAAYAYAYAALWKFFAFPVRDTLDTIRHLSRQPLQVLQQVLQVVQVHDVNCCVPPVDRRGSSANLSVLLCCCVVVVVSLVRGQAIDGSLQSNCCQFFVDREHEDQNLVSVAADPVVRGHPVVSCVSSVHDPSNYHYYDYQADFRAFGDPVNCVSSVHDSSHTYGSHHYPVVVVD